Protein AF-A0A812WY33-F1 (afdb_monomer)

Sequence (303 aa):
MVSAGYGHTVLLRSDGHVVAVGLKSYGQTDIPPLPLHGGATYTQISAGFYHTVFLRSDGQAVGCGEASLARREIPPLDVGVKYIQVSAGFCHTAFLRSDGRAVACGEDRDGRCSIPPTPEDVTYTQVSAGYRHTVLLLSDGSALACGFNDSGQCDIPPLAKGITYTQVSAGHQHTVLLRSDGRAVACGCTDDGQCDIPPLGDGVRYTQVFAGGIHTVLLRSDGHVVSCGMSTLGRCDIPPLSRGLRYTQVAAGAAHTVLLRSDGEAVACGSNTFGQCSIPPVKSWCDWLWTSPSRLRYISDVK

Secondary structure (DSSP, 8-state):
-EEE-SSEEEEEBTTS-EEEEE--TTSTT-PPPPPSSS---EEEEEE-SSEEEEEETTS-EEEEE-HHHHTS-PPPPPTT--EEEEEE-SSEEEEEETTS-EEEEE--TTSTT-PPPPPTT--EEEEEE-SSEEEEEETTS-EEEEE--TTSTT-PPPPPTT--EEEEEE-SSEEEEEETTS-EEEEE--TTSTT-PPPPPTT--EEEEEE-SSEEEEEETTS-EEEEE--GGGTT-PPPPPTT--EEEEEE-SSEEEEEETTS-EEEEE--TTSTT-PPPS--TTHHHHS-TTS--B-S---

Foldseek 3Di:
DWEAEAFKIWFAKPVLDIAIFGDCPFPQRVDDDDDPPDPKGWQDWEYEHFKIKTAIPVQDIAMTGHCVLRVQDPDDDDPPKGWPDWYYYARKIKTAIPVQEIAMTGDCPFPQRVDDDDPPPKGWDDWEYYHFKIKTAIPVQAIAMGGDQPFPQRVDDDDDPPKGWDDWEYYHFKIKTAIPVQEIAMGGDCPFPQRVGDDDDPPKGWDDWYYEQFKIWTAIPVQDIAMGGDCPQNQRVPDDDDPPKGWLDWYYYHFKIKTAIPVQFIAMGGDCVGPNRVDDGQDDPVCVVPHPPPGMHGDNHDD

pLDDT: mean 91.16, std 12.63, range [31.95, 98.88]

Solvent-accessible surface area (backbone atoms only — not comparable to full-atom values): 15861 Å² total; per-residue (Å²): 41,70,22,26,11,48,45,30,26,38,35,36,33,66,86,47,51,72,48,61,38,29,47,52,95,42,37,38,52,52,74,72,83,67,62,96,67,86,80,53,40,59,67,43,71,19,31,11,50,41,31,25,38,35,32,33,68,82,22,50,73,50,69,27,22,30,61,94,53,65,62,51,65,78,76,84,70,60,93,94,51,29,49,76,46,68,20,28,12,43,51,32,35,30,34,27,35,71,82,28,48,66,50,42,42,49,64,48,93,50,36,35,37,55,68,76,84,67,62,88,99,44,31,49,75,45,60,20,24,11,45,46,30,25,36,37,30,34,69,82,20,51,70,52,49,32,27,52,45,98,49,34,36,44,56,69,80,85,70,60,92,96,52,32,48,76,46,65,18,29,10,44,46,28,26,35,37,30,32,69,85,24,49,67,52,50,35,27,44,52,93,53,34,35,42,54,71,77,87,72,62,88,98,52,29,50,74,46,63,30,25,11,38,49,28,26,43,37,35,34,69,85,23,50,71,52,58,32,26,47,50,72,63,36,35,53,53,72,78,86,73,62,92,92,58,32,50,70,43,73,23,32,9,42,47,28,29,38,39,32,35,69,86,26,46,63,50,49,33,27,48,49,93,50,35,32,42,64,65,74,70,78,70,51,82,66,46,73,76,76,46,84,84,85,72,82,24,43,37,75,73,77,130

Radius of gyration: 18.33 Å; Cα contacts (8 Å, |Δi|>4): 892; chains: 1; bounding box: 56×47×46 Å

Mean predicted aligned error: 5.24 Å

InterPro domains:
  IPR000408 Regulator of chromosome condensation, RCC1 [PS00626] (2-12)
  IPR000408 Regulator of chromosome condensation, RCC1 [PS00626] (168-178)
  IPR000408 Regulator of chromosome condensation, RCC1 [PS50012] (141-181)
  IPR000408 Regulator of chromosome condensation, RCC1 [PS50012] (223-263)
  IPR009091 Regulator of chromosome condensation 1/beta-lactamase-inhibitor protein II [G3DSA:2.130.10.30] (1-71)
  IPR009091 Regulator of chromosome condensation 1/beta-lactamase-inhibitor protein II [G3DSA:2.130.10.30] (72-293)
  IPR009091 Regulator of chromosome condensation 1/beta-lactamase-inhibitor protein II [SSF50985] (1-238)
  IPR051553 Ran GTPase-activating [PTHR45982] (81-277)

Organism: NCBI:txid1628268

Structure (mmCIF, N/CA/C/O backbone):
data_AF-A0A812WY33-F1
#
_entry.id   AF-A0A812WY33-F1
#
loop_
_atom_site.group_PDB
_atom_site.id
_atom_site.type_symbol
_atom_site.label_atom_id
_atom_site.label_alt_id
_atom_site.label_comp_id
_atom_site.label_asym_id
_atom_site.label_entity_id
_atom_site.label_seq_id
_atom_site.pdbx_PDB_ins_code
_atom_site.Cartn_x
_atom_site.Cartn_y
_atom_site.Cartn_z
_atom_site.occupancy
_atom_site.B_iso_or_equiv
_atom_site.auth_seq_id
_atom_site.auth_comp_id
_atom_site.auth_asym_id
_atom_site.auth_atom_id
_atom_site.pdbx_PDB_model_num
ATOM 1 N N . MET A 1 1 ? 10.773 -3.569 6.039 1.00 90.06 1 MET A N 1
ATOM 2 C CA . MET A 1 1 ? 9.543 -3.197 5.332 1.00 90.06 1 MET A CA 1
ATOM 3 C C . MET A 1 1 ? 9.976 -2.401 4.146 1.00 90.06 1 MET A C 1
ATOM 5 O O . MET A 1 1 ? 11.005 -1.740 4.248 1.00 90.06 1 MET A O 1
ATOM 9 N N . VAL A 1 2 ? 9.263 -2.510 3.041 1.00 95.12 2 VAL A N 1
ATOM 10 C CA . VAL A 1 2 ? 9.557 -1.765 1.822 1.00 95.12 2 VAL A CA 1
ATOM 11 C C . VAL A 1 2 ? 8.401 -0.828 1.513 1.00 95.12 2 VAL A C 1
ATOM 13 O O . VAL A 1 2 ? 7.244 -1.203 1.661 1.00 95.12 2 VAL A O 1
ATOM 16 N N . SER A 1 3 ? 8.723 0.390 1.094 1.00 97.00 3 SER A N 1
ATOM 17 C CA . SER A 1 3 ? 7.759 1.359 0.588 1.00 97.00 3 SER A CA 1
ATOM 18 C C . SER A 1 3 ? 8.352 2.047 -0.634 1.00 97.00 3 SER A C 1
ATOM 20 O O . SER A 1 3 ? 9.519 2.438 -0.625 1.00 97.00 3 SER A O 1
ATOM 22 N N . ALA A 1 4 ? 7.539 2.209 -1.671 1.00 97.00 4 ALA A N 1
ATOM 23 C CA . ALA A 1 4 ? 7.936 2.795 -2.942 1.00 97.00 4 ALA A CA 1
ATOM 24 C C . ALA A 1 4 ? 7.097 4.048 -3.207 1.00 97.00 4 ALA A C 1
ATOM 26 O O . ALA A 1 4 ? 5.874 3.986 -3.162 1.00 97.00 4 ALA A O 1
ATOM 27 N N . GLY A 1 5 ? 7.758 5.178 -3.448 1.00 96.00 5 GLY A N 1
ATOM 28 C CA . GLY A 1 5 ? 7.117 6.460 -3.734 1.00 96.00 5 GLY A CA 1
ATOM 29 C C . GLY A 1 5 ? 7.156 6.820 -5.220 1.00 96.00 5 GLY A C 1
ATOM 30 O O . GLY A 1 5 ? 7.289 5.967 -6.101 1.00 96.00 5 GLY A O 1
ATOM 31 N N . TYR A 1 6 ? 7.108 8.117 -5.528 1.00 94.94 6 TYR A N 1
ATOM 32 C CA . TYR A 1 6 ? 7.206 8.597 -6.916 1.00 94.94 6 TYR A CA 1
ATOM 33 C C . TYR A 1 6 ? 8.541 8.238 -7.583 1.00 94.94 6 TYR A C 1
ATOM 35 O O . TYR A 1 6 ? 8.595 7.634 -8.653 1.00 94.94 6 TYR A O 1
ATOM 43 N N . GLY A 1 7 ? 9.634 8.600 -6.919 1.00 95.31 7 GLY A N 1
ATOM 44 C CA . GLY A 1 7 ? 10.993 8.438 -7.430 1.00 95.31 7 GLY A CA 1
ATOM 45 C C . GLY A 1 7 ? 11.990 8.056 -6.349 1.00 95.31 7 GLY A C 1
ATOM 46 O O . GLY A 1 7 ? 13.175 8.315 -6.519 1.00 95.31 7 GLY A O 1
ATOM 47 N N . HIS A 1 8 ? 11.524 7.503 -5.231 1.00 97.44 8 HIS A N 1
ATOM 48 C CA . HIS A 1 8 ? 12.361 7.064 -4.121 1.00 97.44 8 HIS A CA 1
ATOM 49 C C . HIS A 1 8 ? 11.788 5.798 -3.478 1.00 97.44 8 HIS A C 1
ATOM 51 O O . HIS A 1 8 ? 10.581 5.559 -3.538 1.00 97.44 8 HIS A O 1
ATOM 57 N N . THR A 1 9 ? 12.670 5.019 -2.862 1.00 98.00 9 THR A N 1
ATOM 58 C CA . THR A 1 9 ? 12.352 3.812 -2.098 1.00 98.00 9 THR A CA 1
ATOM 59 C C . THR A 1 9 ? 12.814 4.014 -0.670 1.00 98.00 9 THR A C 1
ATOM 61 O O . THR A 1 9 ? 13.935 4.471 -0.437 1.00 98.00 9 THR A O 1
ATOM 64 N N . VAL A 1 10 ? 11.974 3.628 0.283 1.00 96.88 10 VAL A N 1
ATOM 65 C CA . VAL A 1 10 ? 12.287 3.652 1.710 1.00 96.88 10 VAL A CA 1
ATOM 66 C C . VAL A 1 10 ? 12.193 2.231 2.243 1.00 96.88 10 VAL A C 1
ATOM 68 O O . VAL A 1 10 ? 11.270 1.484 1.911 1.00 96.88 10 VAL A O 1
ATOM 71 N N . LEU A 1 11 ? 13.166 1.838 3.059 1.00 95.38 11 LEU A N 1
ATOM 72 C CA . LEU A 1 11 ? 13.243 0.517 3.655 1.00 95.38 11 LEU A CA 1
ATOM 73 C C . LEU A 1 11 ? 13.479 0.618 5.160 1.00 95.38 11 LEU A C 1
ATOM 75 O O . LEU A 1 11 ? 14.371 1.334 5.604 1.00 95.38 11 LEU A O 1
ATOM 79 N N . LEU A 1 12 ? 12.722 -0.150 5.940 1.00 92.88 12 LEU A N 1
ATOM 80 C CA . LEU A 1 12 ? 12.898 -0.273 7.390 1.00 92.88 12 LEU A CA 1
ATOM 81 C C . LEU A 1 12 ? 13.525 -1.626 7.738 1.00 92.88 12 LEU A C 1
ATOM 83 O O . LEU A 1 12 ? 12.974 -2.689 7.412 1.00 92.88 12 LEU A O 1
ATOM 87 N N . ARG A 1 13 ? 14.674 -1.583 8.406 1.00 88.62 13 ARG A N 1
ATOM 88 C CA . ARG A 1 13 ? 15.415 -2.748 8.898 1.00 88.62 13 ARG A CA 1
ATOM 89 C C . ARG A 1 13 ? 14.924 -3.190 10.277 1.00 88.62 13 ARG A C 1
ATOM 91 O O . ARG A 1 13 ? 14.280 -2.445 11.007 1.00 88.62 13 ARG A O 1
ATOM 98 N N . SER A 1 14 ? 15.249 -4.428 10.640 1.00 84.00 14 SER A N 1
ATOM 99 C CA . SER A 1 14 ? 14.881 -5.057 11.916 1.00 84.00 14 SER A CA 1
ATOM 100 C C . SER A 1 14 ? 15.521 -4.429 13.151 1.00 84.00 14 SER A C 1
ATOM 102 O O . SER A 1 14 ? 15.051 -4.661 14.258 1.00 84.00 14 SER A O 1
ATOM 104 N N . ASP A 1 15 ? 16.595 -3.669 12.971 1.00 80.75 15 ASP A N 1
ATOM 105 C CA . ASP A 1 15 ? 17.264 -2.879 14.007 1.00 80.75 15 ASP A CA 1
ATOM 106 C C . ASP A 1 15 ? 16.661 -1.468 14.161 1.00 80.75 15 ASP A C 1
ATOM 108 O O . ASP A 1 15 ? 17.169 -0.663 14.935 1.00 80.75 15 ASP A O 1
ATOM 112 N N . GLY A 1 16 ? 15.584 -1.158 13.429 1.00 82.00 16 GLY A N 1
ATOM 113 C CA . GLY A 1 16 ? 14.949 0.159 13.421 1.00 82.00 16 GLY A CA 1
ATOM 114 C C . GLY A 1 16 ? 15.636 1.176 12.506 1.00 82.00 16 GLY A C 1
ATOM 115 O O . GLY A 1 16 ? 15.157 2.305 12.404 1.00 82.00 16 GLY A O 1
ATOM 116 N N . HIS A 1 17 ? 16.724 0.803 11.819 1.00 86.31 17 HIS A N 1
ATOM 117 C CA . HIS A 1 17 ? 17.382 1.689 10.866 1.00 86.31 17 HIS A CA 1
ATOM 118 C C . HIS A 1 17 ? 16.548 1.831 9.588 1.00 86.31 17 HIS A C 1
ATOM 120 O O . HIS A 1 17 ? 16.065 0.847 9.018 1.00 86.31 17 HIS A O 1
ATOM 126 N N . VAL A 1 18 ? 16.407 3.066 9.116 1.00 92.38 18 VAL A N 1
ATOM 127 C CA . VAL A 1 18 ? 15.709 3.385 7.872 1.00 92.38 18 VAL A CA 1
ATOM 128 C C . VAL A 1 18 ? 16.733 3.737 6.805 1.00 92.38 18 VAL A C 1
ATOM 130 O O . VAL A 1 18 ? 17.643 4.526 7.040 1.00 92.38 18 VAL A O 1
ATOM 133 N N . VAL A 1 19 ? 16.556 3.167 5.620 1.00 93.62 19 VAL A N 1
ATOM 134 C CA . VAL A 1 19 ? 17.347 3.465 4.428 1.00 93.62 19 VAL A CA 1
ATOM 135 C C . VAL A 1 19 ? 16.429 4.093 3.390 1.00 93.62 19 VAL A C 1
ATOM 137 O O . VAL A 1 19 ? 15.350 3.564 3.137 1.00 93.62 19 VAL A O 1
ATOM 140 N N . ALA A 1 20 ? 16.858 5.188 2.769 1.00 95.44 20 ALA A N 1
ATOM 141 C CA . ALA A 1 20 ? 16.145 5.817 1.664 1.00 95.44 20 ALA A CA 1
ATOM 142 C C . ALA A 1 20 ? 17.079 5.996 0.458 1.00 95.44 20 ALA A C 1
ATOM 144 O O . ALA A 1 20 ? 18.212 6.459 0.603 1.00 95.44 20 ALA A O 1
ATOM 145 N N . VAL A 1 21 ? 16.606 5.623 -0.731 1.00 96.75 21 VAL A N 1
ATOM 146 C CA . VAL A 1 21 ? 17.333 5.747 -2.006 1.00 96.75 21 VAL A CA 1
ATOM 147 C C . VAL A 1 21 ? 16.442 6.374 -3.070 1.00 96.75 21 VAL A C 1
ATOM 149 O O . VAL A 1 21 ? 15.220 6.278 -2.989 1.00 96.75 21 VAL A O 1
ATOM 152 N N . GLY A 1 22 ? 17.039 6.998 -4.083 1.00 97.06 22 GLY A N 1
ATOM 153 C CA . GLY A 1 22 ? 16.305 7.664 -5.157 1.00 97.06 22 GLY A CA 1
ATOM 154 C C . GLY A 1 22 ? 16.395 9.189 -5.112 1.00 97.06 22 GLY A C 1
ATOM 155 O O . GLY A 1 22 ? 17.383 9.763 -4.649 1.00 97.06 22 GLY A O 1
ATOM 156 N N . LEU A 1 23 ? 15.344 9.832 -5.618 1.00 96.00 23 LEU A N 1
ATOM 157 C CA . LEU A 1 23 ? 15.196 11.277 -5.751 1.00 96.00 23 LEU A CA 1
ATOM 158 C C . LEU A 1 23 ? 15.265 11.981 -4.392 1.00 96.00 23 LEU A C 1
ATOM 160 O O . LEU A 1 23 ? 14.560 11.602 -3.462 1.00 96.00 23 LEU A O 1
ATOM 164 N N . LYS A 1 24 ? 16.069 13.048 -4.321 1.00 94.06 24 LYS A N 1
ATOM 165 C CA . LYS A 1 24 ? 16.335 13.813 -3.087 1.00 94.06 24 LYS A CA 1
ATOM 166 C C . LYS A 1 24 ? 15.931 15.284 -3.162 1.00 94.06 24 LYS A C 1
ATOM 168 O O . LYS A 1 24 ? 16.020 15.988 -2.166 1.00 94.06 24 LYS A O 1
ATOM 173 N N . SER A 1 25 ? 15.529 15.773 -4.337 1.00 93.31 25 SER A N 1
ATOM 174 C CA . SER A 1 25 ? 15.353 17.210 -4.607 1.00 93.31 25 SER A CA 1
ATOM 175 C C . SER A 1 25 ? 14.288 17.896 -3.748 1.00 93.31 25 SER A C 1
ATOM 177 O O . SER A 1 25 ? 14.282 19.119 -3.678 1.00 93.31 25 SER A O 1
ATOM 179 N N . TYR A 1 26 ? 13.418 17.126 -3.094 1.00 90.56 26 TYR A N 1
ATOM 180 C CA . TYR A 1 26 ? 12.389 17.630 -2.191 1.00 90.56 26 TYR A CA 1
ATOM 181 C C . TYR A 1 26 ? 12.698 17.332 -0.718 1.00 90.56 26 TYR A C 1
ATOM 183 O O . TYR A 1 26 ? 11.883 17.638 0.138 1.00 90.56 26 TYR A O 1
ATOM 191 N N . GLY A 1 27 ? 13.840 16.715 -0.399 1.00 91.88 27 GLY A N 1
ATOM 192 C CA . GLY A 1 27 ? 14.161 16.251 0.955 1.00 91.88 27 GLY A CA 1
ATOM 193 C C . GLY A 1 27 ? 13.350 15.026 1.397 1.00 91.88 27 GLY A C 1
ATOM 194 O O . GLY A 1 27 ? 13.303 14.697 2.578 1.00 91.88 27 GLY A O 1
ATOM 195 N N . GLN A 1 28 ? 12.701 14.314 0.466 1.00 92.19 28 GLN A N 1
ATOM 196 C CA . GLN A 1 28 ? 11.850 13.153 0.779 1.00 92.19 28 GLN A CA 1
ATOM 197 C C . GLN A 1 28 ? 12.632 11.930 1.292 1.00 92.19 28 GLN A C 1
ATOM 199 O O . GLN A 1 28 ? 12.042 10.950 1.743 1.00 92.19 28 GLN A O 1
ATOM 204 N N . THR A 1 29 ? 13.963 11.986 1.218 1.00 94.00 29 THR A N 1
ATOM 205 C CA . THR A 1 29 ? 14.892 10.992 1.767 1.00 94.00 29 THR A CA 1
ATOM 206 C C . THR A 1 29 ? 15.552 11.449 3.069 1.00 94.00 29 THR A C 1
ATOM 208 O O . THR A 1 29 ? 16.364 10.708 3.621 1.00 94.00 29 THR A O 1
ATOM 211 N N . ASP A 1 30 ? 15.240 12.651 3.561 1.00 93.44 30 ASP A N 1
ATOM 212 C CA . ASP A 1 30 ? 15.898 13.255 4.723 1.00 93.44 30 ASP A CA 1
ATOM 213 C C . ASP A 1 30 ? 15.242 12.743 6.006 1.00 93.44 30 ASP A C 1
ATOM 215 O O . ASP A 1 30 ? 14.407 13.405 6.618 1.00 93.44 30 ASP A O 1
ATOM 219 N N . ILE A 1 31 ? 15.556 11.499 6.365 1.00 92.75 31 ILE A N 1
ATOM 220 C CA . ILE A 1 31 ? 14.924 10.782 7.479 1.00 92.75 31 ILE A CA 1
ATOM 221 C C . ILE A 1 31 ? 15.071 11.600 8.776 1.00 92.75 31 ILE A C 1
ATOM 223 O O . ILE A 1 31 ? 16.203 11.860 9.199 1.00 92.75 31 ILE A O 1
ATOM 227 N N . PRO A 1 32 ? 13.961 11.980 9.443 1.00 91.75 32 PRO A N 1
ATOM 228 C CA . PRO A 1 32 ? 14.033 12.737 10.684 1.00 91.75 32 PRO A CA 1
ATOM 229 C C . PRO A 1 32 ? 14.787 11.962 11.777 1.00 91.75 32 PRO A C 1
ATOM 231 O O . PRO A 1 32 ? 14.655 10.734 11.868 1.00 91.75 32 PRO A O 1
ATOM 234 N N . PRO A 1 33 ? 15.557 12.639 12.644 1.00 89.75 33 PRO A N 1
ATOM 235 C CA . PRO A 1 33 ? 16.157 11.982 13.795 1.00 89.75 33 PRO A CA 1
ATOM 236 C C . PRO A 1 33 ? 15.072 11.553 14.793 1.00 89.75 33 PRO A C 1
ATOM 238 O O . PRO A 1 33 ? 14.098 12.269 15.030 1.00 89.75 33 PRO A O 1
ATOM 241 N N . LEU A 1 34 ? 15.258 10.386 15.409 1.00 89.19 34 LEU A N 1
ATOM 242 C CA . LEU A 1 34 ? 14.419 9.941 16.522 1.00 89.19 34 LEU A CA 1
ATOM 243 C C . LEU A 1 34 ? 14.749 10.760 17.786 1.00 89.19 34 LEU A C 1
ATOM 245 O O . LEU A 1 34 ? 15.903 11.166 17.958 1.00 89.19 34 LEU A O 1
ATOM 249 N N . PRO A 1 35 ? 13.783 11.003 18.693 1.00 85.56 35 PRO A N 1
ATOM 250 C CA . PRO A 1 35 ? 14.061 11.707 19.940 1.00 85.56 35 PRO A CA 1
ATOM 251 C C . PRO A 1 35 ? 15.144 11.020 20.772 1.00 85.56 35 PRO A C 1
ATOM 253 O O . PRO A 1 35 ? 15.143 9.801 20.932 1.00 85.56 35 PRO A O 1
ATOM 256 N N . LEU A 1 36 ? 16.039 11.828 21.344 1.00 77.06 36 LEU A N 1
ATOM 257 C CA . LEU A 1 36 ? 17.189 11.356 22.127 1.00 77.06 36 LEU A CA 1
ATOM 258 C C . LEU A 1 36 ? 16.785 10.607 23.409 1.00 77.06 36 LEU A C 1
ATOM 260 O O . LEU A 1 36 ? 17.561 9.816 23.940 1.00 77.06 36 LEU A O 1
ATOM 264 N N . HIS A 1 37 ? 15.571 10.847 23.906 1.00 71.56 37 HIS A N 1
ATOM 265 C CA . HIS A 1 37 ? 15.033 10.239 25.117 1.00 71.56 37 HIS A CA 1
ATOM 266 C C . HIS A 1 37 ? 13.733 9.489 24.807 1.00 71.56 37 HIS A C 1
ATOM 268 O O . HIS A 1 37 ? 12.944 9.920 23.968 1.00 71.56 37 HIS A O 1
ATOM 274 N N . GLY A 1 38 ? 13.504 8.367 25.496 1.00 73.69 38 GLY A N 1
ATOM 275 C CA . GLY A 1 38 ? 12.278 7.566 25.367 1.00 73.69 38 GLY A CA 1
ATOM 276 C C . GLY A 1 38 ? 12.374 6.351 24.439 1.00 73.69 38 GLY A C 1
ATOM 277 O O . GLY A 1 38 ? 11.411 5.599 24.352 1.00 73.69 38 GLY A O 1
ATOM 278 N N . GLY A 1 39 ? 13.516 6.122 23.777 1.00 83.88 39 GLY A N 1
ATOM 279 C CA . GLY A 1 39 ? 13.777 4.880 23.031 1.00 83.88 39 GLY A CA 1
ATOM 280 C C . GLY A 1 39 ? 12.825 4.622 21.858 1.00 83.88 39 GLY A C 1
ATOM 281 O O . GLY A 1 39 ? 12.626 3.471 21.474 1.00 83.88 39 GLY A O 1
ATOM 282 N N . ALA A 1 40 ? 12.206 5.671 21.310 1.00 89.12 40 ALA A N 1
ATOM 283 C CA . ALA A 1 40 ? 11.280 5.535 20.196 1.00 89.12 40 ALA A CA 1
ATOM 284 C C . ALA A 1 40 ? 12.003 5.006 18.950 1.00 89.12 40 ALA A C 1
ATOM 286 O O . ALA A 1 40 ? 13.112 5.432 18.642 1.00 89.12 40 ALA A O 1
ATOM 287 N N . THR A 1 41 ? 11.343 4.121 18.210 1.00 92.75 41 THR A N 1
ATOM 288 C CA . THR A 1 41 ? 11.819 3.553 16.943 1.00 92.75 41 THR A CA 1
ATOM 289 C C . THR A 1 41 ? 10.775 3.773 15.861 1.00 92.75 41 THR A C 1
ATOM 291 O O . THR A 1 41 ? 9.614 4.049 16.163 1.00 92.75 41 THR A O 1
ATOM 294 N N . TYR A 1 42 ? 11.164 3.654 14.595 1.00 93.31 42 TYR A N 1
ATOM 295 C CA . TYR A 1 42 ? 10.197 3.620 13.504 1.00 93.31 42 TYR A CA 1
AT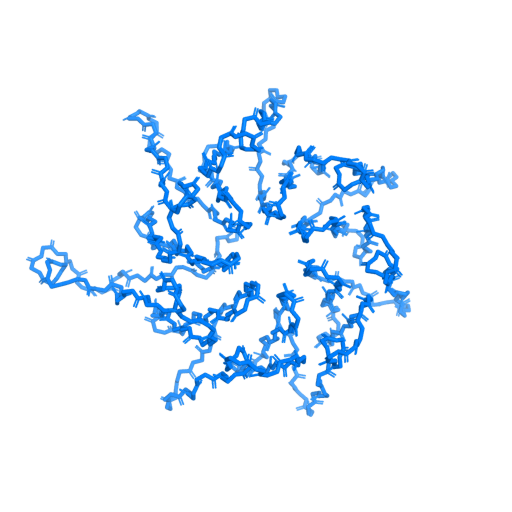OM 296 C C . TYR A 1 42 ? 9.544 2.238 13.409 1.00 93.31 42 TYR A C 1
ATOM 298 O O . TYR A 1 42 ? 10.238 1.222 13.410 1.00 93.31 42 TYR A O 1
ATOM 306 N N . THR A 1 43 ? 8.215 2.207 13.330 1.00 93.56 43 THR A N 1
ATOM 307 C CA . THR A 1 43 ? 7.398 0.989 13.196 1.00 93.56 43 THR A CA 1
ATOM 308 C C . THR A 1 43 ? 6.740 0.877 11.828 1.00 93.56 43 THR A C 1
ATOM 310 O O . THR A 1 43 ? 6.515 -0.240 11.372 1.00 93.56 43 THR A O 1
ATOM 313 N N . GLN A 1 44 ? 6.491 2.002 11.149 1.00 95.06 44 GLN A N 1
ATOM 314 C CA . GLN A 1 44 ? 5.970 2.044 9.782 1.00 95.06 44 GLN A CA 1
ATOM 315 C C . GLN A 1 44 ? 6.655 3.117 8.943 1.00 95.06 44 GLN A C 1
ATOM 317 O O . GLN A 1 44 ? 7.049 4.163 9.459 1.00 95.06 44 GLN A O 1
ATOM 322 N N . ILE A 1 45 ? 6.764 2.853 7.643 1.00 96.50 45 ILE A N 1
ATOM 323 C CA . ILE A 1 45 ? 7.222 3.801 6.629 1.00 96.50 45 ILE A CA 1
ATOM 324 C C . ILE A 1 45 ? 6.192 3.886 5.502 1.00 96.50 45 ILE A C 1
ATOM 326 O O . ILE A 1 45 ? 5.636 2.868 5.097 1.00 96.50 45 ILE A O 1
ATOM 330 N N . SER A 1 46 ? 5.961 5.087 4.980 1.00 96.88 46 SER A N 1
ATOM 331 C CA . SER A 1 46 ? 5.156 5.303 3.780 1.00 96.88 46 SER A CA 1
ATOM 332 C C . SER A 1 46 ? 5.779 6.404 2.929 1.00 96.88 46 SER A C 1
ATOM 334 O O . SER A 1 46 ? 5.807 7.570 3.318 1.00 96.88 46 SER A O 1
ATOM 336 N N . ALA A 1 47 ? 6.266 6.017 1.757 1.00 96.88 47 ALA A N 1
ATOM 337 C CA . ALA A 1 47 ? 6.810 6.895 0.732 1.00 96.88 47 ALA A CA 1
ATOM 338 C C . ALA A 1 47 ? 5.678 7.405 -0.172 1.00 96.88 47 ALA A C 1
ATOM 340 O O . ALA A 1 47 ? 5.008 6.604 -0.818 1.00 96.88 47 ALA A O 1
ATOM 341 N N . GLY A 1 48 ? 5.470 8.720 -0.208 1.00 95.50 48 GLY A N 1
ATOM 342 C CA . GLY A 1 48 ? 4.540 9.387 -1.117 1.00 95.50 48 GLY A CA 1
ATOM 343 C C . GLY A 1 48 ? 5.250 9.891 -2.372 1.00 95.50 48 GLY A C 1
ATOM 344 O O . GLY A 1 48 ? 6.226 9.305 -2.855 1.00 95.50 48 GLY A O 1
ATOM 345 N N . PHE A 1 49 ? 4.791 11.014 -2.924 1.00 93.81 49 PHE A N 1
ATOM 346 C CA . PHE A 1 49 ? 5.452 11.603 -4.093 1.00 93.81 49 PHE A CA 1
ATOM 347 C C . PHE A 1 49 ? 6.600 12.530 -3.726 1.00 93.81 49 PHE A C 1
ATOM 349 O O . PHE A 1 49 ? 7.727 12.349 -4.197 1.00 93.81 49 PHE A O 1
ATOM 356 N N . TYR A 1 50 ? 6.294 13.506 -2.878 1.00 92.12 50 TYR A N 1
ATOM 357 C CA . TYR A 1 50 ? 7.215 14.568 -2.487 1.00 92.12 50 TYR A CA 1
ATOM 358 C C . TYR A 1 50 ? 7.612 14.493 -1.016 1.00 92.12 50 TYR A C 1
ATOM 360 O O . TYR A 1 50 ? 8.422 15.296 -0.559 1.00 92.12 50 TYR A O 1
ATOM 368 N N . HIS A 1 51 ? 7.064 13.529 -0.277 1.00 93.94 51 HIS A N 1
ATOM 369 C CA . HIS A 1 51 ? 7.313 13.340 1.142 1.00 93.94 51 HIS A CA 1
ATOM 370 C C . HIS A 1 51 ? 7.304 11.866 1.534 1.00 93.94 51 HIS A C 1
ATOM 372 O O . HIS A 1 51 ? 6.714 11.025 0.856 1.00 93.94 51 HIS A O 1
ATOM 378 N N . THR A 1 52 ? 7.948 11.580 2.659 1.00 95.56 52 THR A N 1
ATOM 379 C CA . THR A 1 52 ? 7.885 10.295 3.355 1.00 95.56 52 THR A CA 1
ATOM 380 C C . THR A 1 52 ? 7.328 10.530 4.747 1.00 95.56 52 THR A C 1
ATOM 382 O O . THR A 1 52 ? 7.719 11.484 5.422 1.00 95.56 52 THR A O 1
ATOM 385 N N . VAL A 1 53 ? 6.436 9.650 5.192 1.00 95.31 53 VAL A N 1
ATOM 386 C CA . VAL A 1 53 ? 5.874 9.661 6.544 1.00 95.31 53 VAL A CA 1
ATOM 387 C C . VAL A 1 53 ? 6.312 8.405 7.284 1.00 95.31 53 VAL A C 1
ATOM 389 O O . VAL A 1 53 ? 6.360 7.309 6.724 1.00 95.31 53 VAL A O 1
ATOM 392 N N . PHE A 1 54 ? 6.638 8.582 8.556 1.00 95.00 54 PHE A N 1
ATOM 393 C CA . PHE A 1 54 ? 7.138 7.554 9.448 1.00 95.00 54 PHE A CA 1
ATOM 394 C C . PHE A 1 54 ? 6.235 7.472 10.673 1.00 95.00 54 PHE A C 1
ATOM 396 O O . PHE A 1 54 ? 5.972 8.488 11.321 1.00 95.00 54 PHE A O 1
ATOM 403 N N . LEU A 1 55 ? 5.799 6.264 11.019 1.00 95.31 55 LEU A N 1
ATOM 404 C CA . LEU A 1 55 ? 5.133 5.995 12.289 1.00 95.31 55 LEU A CA 1
ATOM 405 C C . LEU A 1 55 ? 6.177 5.587 13.323 1.00 95.31 55 LEU A C 1
ATOM 407 O O . LEU A 1 55 ? 7.040 4.750 13.047 1.00 95.31 55 LEU A O 1
ATOM 411 N N . ARG A 1 56 ? 6.098 6.176 14.512 1.00 94.19 56 ARG A N 1
ATOM 412 C CA . ARG A 1 56 ? 6.980 5.888 15.641 1.00 94.19 56 ARG A CA 1
ATOM 413 C C . ARG A 1 56 ? 6.299 4.951 16.639 1.00 94.19 56 ARG A C 1
ATOM 415 O O . ARG A 1 56 ? 5.077 4.941 16.772 1.00 94.19 56 ARG A O 1
ATOM 422 N N . SER A 1 57 ? 7.096 4.193 17.389 1.00 93.25 57 SER A N 1
ATOM 423 C CA . SER A 1 57 ? 6.631 3.212 18.381 1.00 93.25 57 SER A CA 1
ATOM 424 C C . SER A 1 57 ? 5.864 3.811 19.566 1.00 93.25 57 SER A C 1
ATOM 426 O O . SER A 1 57 ? 5.137 3.097 20.255 1.00 93.25 57 SER A O 1
ATOM 428 N N . ASP A 1 58 ? 5.975 5.119 19.797 1.00 92.88 58 ASP A N 1
ATOM 429 C CA . ASP A 1 58 ? 5.180 5.848 20.788 1.00 92.88 58 ASP A CA 1
ATOM 430 C C . ASP A 1 58 ? 3.782 6.245 20.276 1.00 92.88 58 ASP A C 1
ATOM 432 O O . ASP A 1 58 ? 2.965 6.741 21.053 1.00 92.88 58 ASP A O 1
ATOM 436 N N . GLY A 1 59 ? 3.472 5.970 19.004 1.00 94.00 59 GLY A N 1
ATOM 437 C CA . GLY A 1 59 ? 2.195 6.292 18.371 1.00 94.00 59 GLY A CA 1
ATOM 438 C C . GLY A 1 59 ? 2.143 7.680 17.735 1.00 94.00 59 GLY A C 1
ATOM 439 O O . GLY A 1 59 ? 1.060 8.134 17.373 1.00 94.00 59 GLY A O 1
ATOM 440 N N . GLN A 1 60 ? 3.283 8.366 17.611 1.00 94.12 60 GLN A N 1
ATOM 441 C CA . GLN A 1 60 ? 3.395 9.634 16.888 1.00 94.12 60 GLN A CA 1
ATOM 442 C C . GLN A 1 60 ? 3.819 9.400 15.436 1.00 94.12 60 GLN A C 1
ATOM 444 O O . GLN A 1 60 ? 4.542 8.451 15.133 1.00 94.12 60 GLN A O 1
ATOM 449 N N . ALA A 1 61 ? 3.420 10.295 14.536 1.00 93.56 61 ALA A N 1
ATOM 450 C CA . ALA A 1 61 ? 3.900 10.306 13.159 1.00 93.56 61 ALA A CA 1
ATOM 451 C C . ALA A 1 61 ? 4.828 11.505 12.929 1.00 93.56 61 ALA A C 1
ATOM 453 O O . ALA A 1 61 ? 4.654 12.563 13.531 1.00 93.56 61 ALA A O 1
ATOM 454 N N . VAL A 1 62 ? 5.823 11.334 12.064 1.00 92.81 62 VAL A N 1
ATOM 455 C CA . VAL A 1 62 ? 6.727 12.398 11.601 1.00 92.81 62 VAL A CA 1
ATOM 456 C C . VAL A 1 62 ? 6.928 12.261 10.098 1.00 92.81 62 VAL A C 1
ATOM 458 O O . VAL A 1 62 ? 6.718 11.184 9.546 1.00 92.81 62 VAL A O 1
ATOM 461 N N . GLY A 1 63 ? 7.339 13.327 9.418 1.00 92.00 63 GLY A N 1
ATOM 462 C CA . GLY A 1 63 ? 7.588 13.278 7.981 1.00 92.00 63 GLY A CA 1
ATOM 463 C C . GLY A 1 63 ? 8.779 14.121 7.552 1.00 92.00 63 GLY A C 1
ATOM 464 O O . GLY A 1 63 ? 9.217 15.013 8.277 1.00 92.00 63 GLY A O 1
ATOM 465 N N . CYS A 1 64 ? 9.287 13.823 6.364 1.00 91.81 64 CYS A N 1
ATOM 466 C CA . CYS A 1 64 ? 10.264 14.629 5.639 1.00 91.81 64 CYS A CA 1
ATOM 467 C C . CYS A 1 64 ? 9.824 14.789 4.184 1.00 91.81 64 CYS A C 1
ATOM 469 O O . CYS A 1 64 ? 8.966 14.044 3.713 1.00 91.81 64 CYS A O 1
ATOM 471 N N . GLY A 1 65 ? 10.389 15.758 3.468 1.00 90.19 65 GLY A N 1
ATOM 472 C CA . GLY A 1 65 ? 9.971 16.078 2.108 1.00 90.19 65 GLY A CA 1
ATOM 473 C C . GLY A 1 65 ? 9.651 17.544 1.904 1.00 90.19 65 GLY A C 1
ATOM 474 O O . GLY A 1 65 ? 10.017 18.401 2.713 1.00 90.19 65 GLY A O 1
ATOM 475 N N . GLU A 1 66 ? 8.960 17.820 0.799 1.00 86.19 66 GLU A N 1
ATOM 476 C CA . GLU A 1 66 ? 8.749 19.176 0.321 1.00 86.19 66 GLU A CA 1
ATOM 477 C C . GLU A 1 66 ? 8.052 20.029 1.382 1.00 86.19 66 GLU A C 1
ATOM 479 O O . GLU A 1 66 ? 6.870 19.856 1.660 1.00 86.19 66 GLU A O 1
ATOM 484 N N . ALA A 1 67 ? 8.775 20.989 1.962 1.00 63.22 67 ALA A N 1
ATOM 485 C CA . ALA A 1 67 ? 8.300 21.769 3.101 1.00 63.22 67 ALA A CA 1
ATOM 486 C C . ALA A 1 67 ? 7.061 22.630 2.795 1.00 63.22 67 ALA A C 1
ATOM 488 O O . ALA A 1 67 ? 6.346 22.989 3.721 1.00 63.22 67 ALA A O 1
ATOM 489 N N . SER A 1 68 ? 6.768 22.964 1.535 1.00 58.66 68 SER A N 1
ATOM 490 C CA . SER A 1 68 ? 5.536 23.681 1.162 1.00 58.66 68 SER A CA 1
ATOM 491 C C . SER A 1 68 ? 4.279 22.796 1.281 1.00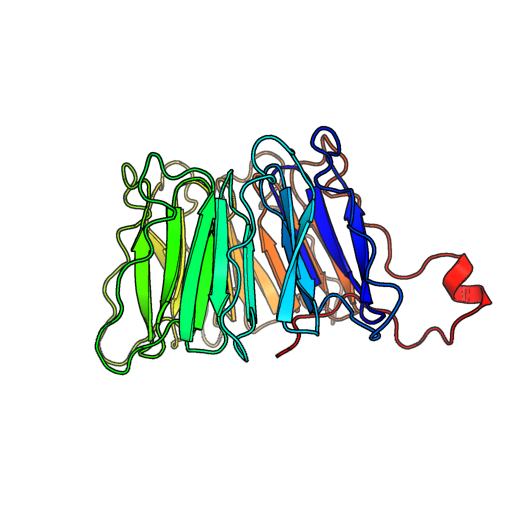 58.66 68 SER A C 1
ATOM 493 O O . SER A 1 68 ? 3.176 23.318 1.442 1.00 58.66 68 SER A O 1
ATOM 495 N N . LEU A 1 69 ? 4.447 21.465 1.276 1.00 53.41 69 LEU A N 1
ATOM 496 C CA . LEU A 1 69 ? 3.383 20.454 1.323 1.00 53.41 69 LEU A CA 1
ATOM 497 C C . LEU A 1 69 ? 3.423 19.617 2.619 1.00 53.41 69 LEU A C 1
ATOM 499 O O . LEU A 1 69 ? 2.375 19.320 3.191 1.00 53.41 69 LEU A O 1
ATOM 503 N N . ALA A 1 70 ? 4.623 19.328 3.133 1.00 45.84 70 ALA A N 1
ATOM 504 C CA . ALA A 1 70 ? 4.917 18.646 4.396 1.00 45.84 70 ALA A CA 1
ATOM 505 C C . ALA A 1 70 ? 4.805 19.558 5.640 1.00 45.84 70 ALA A C 1
ATOM 507 O O . ALA A 1 70 ? 4.885 19.068 6.763 1.00 45.84 70 ALA A O 1
ATOM 508 N N . ARG A 1 71 ? 4.581 20.875 5.468 1.00 44.88 71 ARG A N 1
ATOM 509 C CA . ARG A 1 71 ? 4.200 21.806 6.558 1.00 44.88 71 ARG A CA 1
ATOM 510 C C . ARG A 1 71 ? 2.714 21.769 6.920 1.00 44.88 71 ARG A C 1
ATOM 512 O O . ARG A 1 71 ? 2.283 22.563 7.752 1.00 44.88 71 ARG A O 1
ATOM 519 N N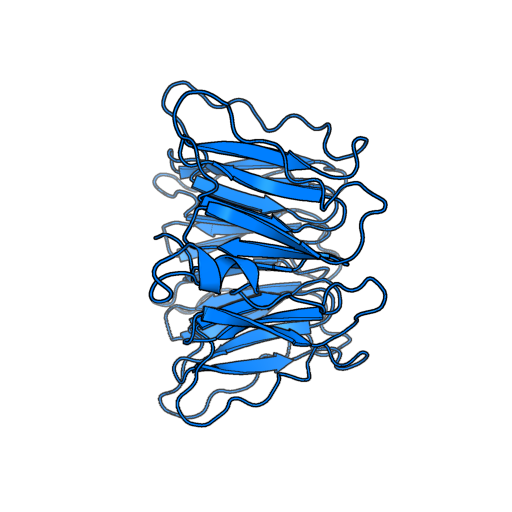 . ARG A 1 72 ? 1.911 20.876 6.337 1.00 56.47 72 ARG A N 1
ATOM 520 C CA . ARG A 1 72 ? 0.584 20.603 6.892 1.00 56.47 72 ARG A CA 1
ATOM 521 C C . ARG A 1 72 ? 0.763 19.736 8.124 1.00 56.47 72 ARG A C 1
ATOM 523 O O . ARG A 1 72 ? 1.079 18.556 8.011 1.00 56.47 72 ARG A O 1
ATOM 530 N N . GLU A 1 73 ? 0.636 20.387 9.276 1.00 72.69 73 GLU A N 1
ATOM 531 C CA . GLU A 1 73 ? 0.772 19.787 10.596 1.00 72.69 73 GLU A CA 1
ATOM 532 C C . GLU A 1 73 ? 0.046 18.443 10.630 1.00 72.69 73 GLU A C 1
ATOM 534 O O . GLU A 1 73 ? -1.142 18.342 10.305 1.00 72.69 73 GLU A O 1
ATOM 539 N N . ILE A 1 74 ? 0.799 17.393 10.965 1.00 88.56 74 ILE A N 1
ATOM 540 C CA . ILE A 1 74 ? 0.219 16.102 11.318 1.00 88.56 74 ILE A CA 1
ATOM 541 C C . ILE A 1 74 ? -0.805 16.401 12.417 1.00 88.56 74 ILE A C 1
ATOM 543 O O . ILE A 1 74 ? -0.417 17.026 13.409 1.00 88.56 74 ILE A O 1
ATOM 547 N N . PRO A 1 75 ? -2.087 16.024 12.246 1.00 91.69 75 PRO A N 1
ATOM 548 C CA . PRO A 1 75 ? -3.120 16.442 13.177 1.00 91.69 75 PRO A CA 1
ATOM 549 C C . PRO A 1 75 ? -2.741 16.066 14.616 1.00 91.69 75 PRO A C 1
ATOM 551 O O . PRO A 1 75 ? -2.222 14.964 14.840 1.00 91.69 75 PRO A O 1
ATOM 554 N N . PRO A 1 76 ? -2.962 16.952 15.599 1.00 91.50 76 PRO A N 1
ATOM 555 C CA . PRO A 1 76 ? -2.728 16.597 16.986 1.00 91.50 76 PRO A CA 1
ATOM 556 C C . PRO A 1 76 ? -3.654 15.445 17.385 1.00 91.50 76 PRO A C 1
ATOM 558 O O . PRO A 1 76 ? -4.780 15.319 16.896 1.00 91.50 76 PRO A O 1
ATOM 561 N N . LEU A 1 77 ? -3.159 14.595 18.277 1.00 93.94 77 LEU A N 1
ATOM 562 C CA . LEU A 1 77 ? -3.918 13.484 18.832 1.00 93.94 77 LEU A CA 1
ATOM 563 C C . LEU A 1 77 ? -4.539 13.884 20.167 1.00 93.94 77 LEU A C 1
ATOM 565 O O . LEU A 1 77 ? -3.915 14.579 20.971 1.00 93.94 77 LEU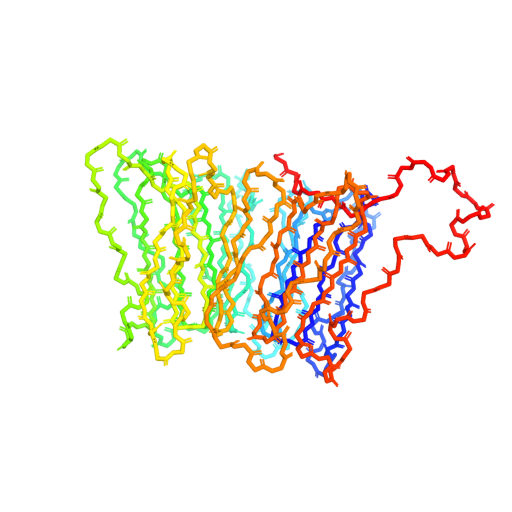 A O 1
ATOM 569 N N . ASP A 1 78 ? -5.747 13.386 20.411 1.00 93.88 78 ASP A N 1
ATOM 570 C CA . ASP A 1 78 ? -6.375 13.457 21.726 1.00 93.88 78 ASP A CA 1
ATOM 571 C C . ASP A 1 78 ? -5.570 12.631 22.747 1.00 93.88 78 ASP A C 1
ATOM 573 O O . ASP A 1 78 ? -4.849 11.689 22.397 1.00 93.88 78 ASP A O 1
ATOM 577 N N . VAL A 1 79 ? -5.696 12.964 24.034 1.00 94.25 79 VAL A N 1
ATOM 578 C CA . VAL A 1 79 ? -4.967 12.273 25.109 1.00 94.25 79 VAL A CA 1
ATOM 579 C C . VAL A 1 79 ? -5.273 10.771 25.089 1.00 94.25 79 VAL A C 1
ATOM 581 O O . VAL A 1 79 ? -6.427 10.359 25.153 1.00 94.25 79 VAL A O 1
ATOM 584 N N . GLY A 1 80 ? -4.223 9.948 25.030 1.00 95.00 80 GLY A N 1
ATOM 585 C CA . GLY A 1 80 ? -4.329 8.485 25.012 1.00 95.00 80 GLY A CA 1
ATOM 586 C C . GLY A 1 80 ? -4.577 7.871 23.630 1.00 95.00 80 GLY A C 1
ATOM 587 O O . GLY A 1 80 ? -4.461 6.654 23.493 1.00 95.00 80 GLY A O 1
ATOM 588 N N . VAL A 1 81 ? -4.846 8.682 22.602 1.00 97.56 81 VAL A N 1
ATOM 589 C CA . VAL A 1 81 ? -4.977 8.220 21.216 1.00 97.56 81 VAL A CA 1
ATOM 590 C C . VAL A 1 81 ? -3.607 8.205 20.543 1.00 97.56 81 VAL A C 1
ATOM 592 O O . VAL A 1 81 ? -2.753 9.052 20.803 1.00 97.56 81 VAL A O 1
ATOM 595 N N . LYS A 1 82 ? -3.388 7.214 19.679 1.00 97.69 82 LYS A N 1
ATOM 596 C CA . LYS A 1 82 ? -2.159 7.014 18.908 1.00 97.69 82 LYS A CA 1
ATOM 597 C C . LYS A 1 82 ? -2.478 6.896 17.428 1.00 97.69 82 LYS A C 1
ATOM 599 O O . LYS A 1 82 ? -3.544 6.403 17.070 1.00 97.69 82 LYS A O 1
ATOM 604 N N . TYR A 1 83 ? -1.534 7.256 16.571 1.00 97.88 83 TYR A N 1
ATOM 605 C CA . TYR A 1 83 ? -1.530 6.745 15.209 1.00 97.88 83 TYR A CA 1
ATOM 606 C C . TYR A 1 83 ? -1.103 5.276 15.215 1.00 97.88 83 TYR A C 1
ATOM 608 O O . TYR A 1 83 ? -0.179 4.891 15.933 1.00 97.88 83 TYR A O 1
ATOM 616 N N . ILE A 1 84 ? -1.795 4.458 14.426 1.00 97.75 84 ILE A N 1
ATOM 617 C CA . ILE A 1 84 ? -1.501 3.029 14.241 1.00 97.75 84 ILE A CA 1
ATOM 618 C C . ILE A 1 84 ? -1.229 2.673 12.777 1.00 97.75 84 ILE A C 1
ATOM 620 O O . ILE A 1 84 ? -0.689 1.607 12.501 1.00 97.75 84 ILE A O 1
ATOM 624 N N . GLN A 1 85 ? -1.549 3.573 11.843 1.00 98.19 85 GLN A N 1
ATOM 625 C CA . GLN A 1 85 ? -1.157 3.457 10.442 1.00 98.19 85 GLN A CA 1
ATOM 626 C C . GLN A 1 85 ? -0.972 4.845 9.818 1.00 98.19 85 GLN A C 1
ATOM 628 O O . GLN A 1 85 ? -1.717 5.774 10.134 1.00 98.19 85 GLN A O 1
ATOM 633 N N . VAL A 1 86 ? -0.021 4.969 8.894 1.00 97.25 86 VAL A N 1
ATOM 634 C CA . VAL A 1 86 ? 0.194 6.145 8.044 1.00 97.25 86 VAL A CA 1
ATOM 635 C C . VAL A 1 86 ? 0.235 5.738 6.573 1.00 97.25 86 VAL A C 1
ATOM 637 O O . VAL A 1 86 ? 0.746 4.671 6.232 1.00 97.25 86 VAL A O 1
ATOM 640 N N . SER A 1 87 ? -0.282 6.591 5.691 1.00 97.94 87 SER A N 1
ATOM 641 C CA . SER A 1 87 ? -0.175 6.419 4.242 1.00 97.94 87 SER A CA 1
ATOM 642 C C . SER A 1 87 ? 0.008 7.767 3.549 1.00 97.94 87 SER A C 1
ATOM 644 O O . SER A 1 87 ? -0.808 8.672 3.708 1.00 97.94 87 SER A O 1
ATOM 646 N N . ALA A 1 88 ? 1.098 7.908 2.800 1.00 96.00 88 ALA A N 1
ATOM 647 C CA . ALA A 1 88 ? 1.477 9.118 2.079 1.00 96.00 88 ALA A CA 1
ATOM 648 C C . ALA A 1 88 ? 1.100 9.012 0.593 1.00 96.00 88 ALA A C 1
ATOM 650 O O . ALA A 1 88 ? 1.534 8.089 -0.088 1.00 96.00 88 ALA A O 1
ATOM 651 N N . GLY A 1 89 ? 0.326 9.981 0.100 1.00 95.38 89 GLY A N 1
ATOM 652 C CA . GLY A 1 89 ? -0.079 10.096 -1.302 1.00 95.38 89 GLY A CA 1
ATOM 653 C C . GLY A 1 89 ? 0.743 11.131 -2.081 1.00 95.38 89 GLY A C 1
ATOM 654 O O . GLY A 1 89 ? 1.935 11.320 -1.835 1.00 95.38 89 GLY A O 1
ATOM 655 N N . PHE A 1 90 ? 0.105 11.847 -3.018 1.00 93.44 90 PHE A N 1
ATOM 656 C CA . PHE A 1 90 ? 0.762 12.924 -3.786 1.00 93.44 90 PHE A CA 1
ATOM 657 C C . PHE A 1 90 ? 1.163 14.121 -2.917 1.00 93.44 90 PHE A C 1
ATOM 659 O O . PHE A 1 90 ? 2.341 14.391 -2.710 1.00 93.44 90 PHE A O 1
ATOM 666 N N . CYS A 1 91 ? 0.149 14.814 -2.398 1.00 90.06 91 CYS A N 1
ATOM 667 C CA . CYS A 1 91 ? 0.262 16.032 -1.591 1.00 90.06 91 CYS A CA 1
ATOM 668 C C . CYS A 1 91 ? -0.616 15.948 -0.330 1.00 90.06 91 CYS A C 1
ATOM 670 O O . CYS A 1 91 ? -1.059 16.969 0.197 1.00 90.06 91 CYS A O 1
ATOM 672 N N . HIS A 1 92 ? -0.947 14.729 0.101 1.00 93.94 92 HIS A N 1
ATOM 673 C CA . HIS A 1 92 ? -1.741 14.461 1.296 1.00 93.94 92 HIS A CA 1
ATOM 674 C C . HIS A 1 92 ? -1.268 13.188 1.989 1.00 93.94 92 HIS A C 1
ATOM 676 O O . HIS A 1 92 ? -0.591 12.354 1.384 1.00 93.94 92 HIS A O 1
ATOM 682 N N . THR A 1 93 ? -1.624 13.070 3.260 1.00 95.81 93 THR A N 1
ATOM 683 C CA . THR A 1 93 ? -1.328 11.923 4.107 1.00 95.81 93 THR A CA 1
ATOM 684 C C . THR A 1 93 ? -2.598 11.523 4.835 1.00 95.81 93 THR A C 1
ATOM 686 O O . THR A 1 93 ? -3.254 12.373 5.438 1.00 95.81 93 THR A O 1
ATOM 689 N N . ALA A 1 94 ? -2.916 10.235 4.799 1.00 97.44 94 ALA A N 1
ATOM 690 C CA . ALA A 1 94 ? -3.977 9.629 5.584 1.00 97.44 94 ALA A CA 1
ATOM 691 C C . ALA A 1 94 ? -3.386 8.907 6.800 1.00 97.44 94 ALA A C 1
ATOM 693 O O . ALA A 1 94 ? -2.309 8.307 6.734 1.00 97.44 94 ALA A O 1
ATOM 694 N N . PHE A 1 95 ? -4.110 8.952 7.909 1.00 98.00 95 PHE A N 1
ATOM 695 C CA . PHE A 1 95 ? -3.709 8.387 9.186 1.00 98.00 95 PHE A CA 1
ATOM 696 C C . PHE A 1 95 ? -4.854 7.577 9.783 1.00 98.00 95 PHE A C 1
ATOM 698 O O . PHE A 1 95 ? -5.997 8.038 9.809 1.00 98.00 95 PHE A O 1
ATOM 705 N N . LEU A 1 96 ? -4.528 6.408 10.326 1.00 98.56 96 LEU A N 1
ATOM 706 C CA . LEU A 1 96 ? -5.435 5.610 11.141 1.00 98.56 96 LEU A CA 1
ATOM 707 C C . LEU A 1 96 ? -5.102 5.806 12.619 1.00 98.56 96 LEU A C 1
ATOM 709 O O . LEU A 1 96 ? -3.940 5.684 13.020 1.00 98.56 96 LEU A O 1
ATOM 713 N N . ARG A 1 97 ? -6.118 6.098 13.426 1.00 98.25 97 ARG A N 1
ATOM 714 C CA . ARG A 1 97 ? -6.011 6.304 14.872 1.00 98.25 97 ARG A CA 1
ATOM 715 C C . ARG A 1 97 ? -6.398 5.036 15.637 1.00 98.25 97 ARG A C 1
ATOM 717 O O . ARG A 1 97 ? -7.210 4.235 15.182 1.00 98.25 97 ARG A O 1
ATOM 724 N N . SER A 1 98 ? -5.849 4.878 16.838 1.00 97.75 98 SER A N 1
ATOM 725 C CA . SER A 1 98 ? -6.097 3.737 17.731 1.00 97.75 98 SER A CA 1
ATOM 726 C C . SER A 1 98 ? -7.525 3.659 18.274 1.00 97.75 98 SER A C 1
ATOM 728 O O . SER A 1 98 ? -7.906 2.636 18.828 1.00 97.75 98 SER A O 1
ATOM 730 N N . ASP A 1 99 ? -8.302 4.733 18.149 1.00 96.62 99 ASP A N 1
ATOM 731 C CA . ASP A 1 99 ? -9.722 4.793 18.509 1.00 96.62 99 ASP A CA 1
ATOM 732 C C . ASP A 1 99 ? -10.651 4.388 17.350 1.00 96.62 99 ASP A C 1
ATOM 734 O O . ASP A 1 99 ? -11.864 4.560 17.439 1.00 96.62 99 ASP A O 1
ATOM 738 N N . GLY A 1 100 ? -10.094 3.865 16.251 1.00 96.38 100 GLY A N 1
ATOM 739 C CA . GLY A 1 100 ? -10.859 3.399 15.097 1.00 96.38 100 GLY A CA 1
ATOM 740 C C . GLY A 1 100 ? -11.297 4.505 14.134 1.00 96.38 100 GLY A C 1
ATOM 741 O O . GLY A 1 100 ? -12.029 4.227 13.184 1.00 96.38 100 GLY A O 1
ATOM 742 N N . ARG A 1 101 ? -10.861 5.756 14.340 1.00 97.56 101 ARG A N 1
ATOM 743 C CA . ARG A 1 101 ? -11.108 6.868 13.408 1.00 97.56 101 ARG A CA 1
ATOM 744 C C . ARG A 1 101 ? -9.949 7.033 12.427 1.00 97.56 101 ARG A C 1
ATOM 746 O O . ARG A 1 101 ? -8.813 6.658 12.707 1.00 97.56 101 ARG A O 1
ATOM 753 N N . ALA A 1 102 ? -10.219 7.663 11.289 1.00 97.94 102 ALA A N 1
ATOM 754 C CA . ALA A 1 102 ? -9.199 8.071 10.332 1.00 97.94 102 ALA A CA 1
ATOM 755 C C . ALA A 1 102 ? -9.240 9.587 10.132 1.00 97.94 102 ALA A C 1
ATOM 757 O O . ALA A 1 102 ? -10.295 10.214 10.236 1.00 97.94 102 ALA A O 1
ATOM 758 N N . VAL A 1 103 ? -8.077 10.174 9.873 1.00 97.06 103 VAL A N 1
ATOM 759 C CA . VAL A 1 103 ? -7.919 11.595 9.546 1.00 97.06 103 VAL A CA 1
ATOM 760 C C . VAL A 1 103 ? -6.954 11.732 8.381 1.00 97.06 103 VAL A C 1
ATOM 762 O O . VAL A 1 103 ? -6.094 10.878 8.178 1.00 97.06 103 VAL A O 1
ATOM 765 N N . ALA A 1 104 ? -7.070 12.813 7.622 1.00 95.75 104 ALA A N 1
ATOM 766 C CA . ALA A 1 104 ? -6.116 13.139 6.578 1.00 95.75 104 ALA A CA 1
ATOM 767 C C . ALA A 1 104 ? -5.745 14.618 6.649 1.00 95.75 104 ALA A C 1
ATOM 769 O O . ALA A 1 104 ? -6.567 15.467 6.993 1.00 95.75 104 ALA A O 1
ATOM 770 N N . CYS A 1 105 ? -4.492 14.924 6.333 1.00 93.75 105 CYS A N 1
ATOM 771 C CA . CYS A 1 105 ? -4.016 16.289 6.166 1.00 93.75 105 CYS A CA 1
ATOM 772 C C . CYS A 1 105 ? -3.286 16.405 4.831 1.00 93.75 105 CYS A C 1
ATOM 774 O O . CYS A 1 105 ? -2.716 15.438 4.327 1.00 93.75 105 CYS A O 1
ATOM 776 N N . GLY A 1 106 ? -3.323 17.580 4.216 1.00 91.31 106 GLY A N 1
ATOM 777 C CA . GLY A 1 106 ? -2.809 17.721 2.861 1.00 91.31 106 GLY A CA 1
ATOM 778 C C . GLY A 1 106 ? -3.636 18.640 1.993 1.00 91.31 106 GLY A C 1
ATOM 779 O O . GLY A 1 106 ? -4.513 19.365 2.463 1.00 91.31 106 GLY A O 1
ATOM 780 N N . GLU A 1 107 ? -3.319 18.622 0.705 1.00 89.56 107 GLU A N 1
ATOM 781 C CA . GLU A 1 107 ? -4.101 19.301 -0.317 1.00 89.56 107 GLU A CA 1
ATOM 782 C C . GLU A 1 107 ? -5.471 18.648 -0.439 1.00 89.56 107 GLU A C 1
ATOM 784 O O . GLU A 1 107 ? -5.545 17.442 -0.632 1.00 89.56 107 GLU A O 1
ATOM 789 N N . ASP A 1 108 ? -6.531 19.456 -0.378 1.00 91.81 108 ASP A N 1
ATOM 790 C CA . ASP A 1 108 ? -7.910 18.959 -0.341 1.00 91.81 108 ASP A CA 1
ATOM 791 C C . ASP A 1 108 ? -8.805 19.527 -1.453 1.00 91.81 108 ASP A C 1
ATOM 793 O O . ASP A 1 108 ? -10.023 19.540 -1.340 1.00 91.81 108 ASP A O 1
ATOM 797 N N . ARG A 1 109 ? -8.223 20.007 -2.562 1.00 89.06 109 ARG A N 1
ATOM 798 C CA . ARG A 1 109 ? -9.003 20.599 -3.672 1.00 89.06 109 ARG A CA 1
ATOM 799 C C . ARG A 1 109 ? -10.057 19.652 -4.259 1.00 89.06 109 ARG A C 1
ATOM 801 O O . ARG A 1 109 ? -11.052 20.129 -4.784 1.00 89.06 109 ARG A O 1
ATOM 808 N N . ASP A 1 110 ? -9.836 18.344 -4.143 1.00 92.19 110 ASP A N 1
ATOM 809 C CA . ASP A 1 110 ? -10.739 17.304 -4.649 1.00 92.19 110 ASP A CA 1
ATOM 810 C C . ASP A 1 110 ? -11.488 16.555 -3.535 1.00 92.19 110 ASP A C 1
ATOM 812 O O . ASP A 1 110 ? -12.090 15.524 -3.806 1.00 92.19 110 ASP A O 1
ATOM 816 N N . GLY A 1 111 ? -11.399 16.993 -2.273 1.00 95.38 111 GLY A N 1
ATOM 817 C CA . GLY A 1 111 ? -11.978 16.255 -1.142 1.00 95.38 111 GLY A CA 1
ATOM 818 C C . GLY A 1 111 ? -11.182 15.010 -0.722 1.00 95.38 111 GLY A C 1
ATOM 819 O O . GLY A 1 111 ? -11.715 14.131 -0.050 1.00 95.38 111 GLY A O 1
ATOM 820 N N . ARG A 1 112 ? -9.903 14.893 -1.107 1.00 94.25 112 ARG A N 1
ATOM 821 C CA . ARG A 1 112 ? -9.049 13.727 -0.793 1.00 94.25 112 ARG A CA 1
ATOM 822 C C . ARG A 1 112 ? -8.653 13.614 0.686 1.00 94.25 112 ARG A C 1
ATOM 824 O O . ARG A 1 112 ? -8.178 12.561 1.105 1.00 94.25 112 ARG A O 1
ATOM 831 N N . CYS A 1 113 ? -8.841 14.678 1.465 1.00 95.62 113 CYS A N 1
ATOM 832 C CA . CYS A 1 113 ? -8.716 14.687 2.921 1.00 95.62 113 CYS A CA 1
ATOM 833 C C . CYS A 1 113 ? -10.082 14.618 3.629 1.00 95.62 113 CYS A C 1
ATOM 835 O O . CYS A 1 113 ? -10.130 14.496 4.854 1.00 95.62 113 CYS A O 1
ATOM 837 N N . SER A 1 114 ? -11.188 14.686 2.882 1.00 96.69 114 SER A N 1
ATOM 838 C CA . SER A 1 114 ? -12.552 14.616 3.412 1.00 96.69 114 SER A CA 1
ATOM 839 C C . SER A 1 114 ? -12.930 13.164 3.713 1.00 96.69 114 SER A C 1
ATOM 841 O O . SER A 1 114 ? -13.650 12.518 2.954 1.00 96.69 114 SER A O 1
ATOM 843 N N . ILE A 1 115 ? -12.388 12.620 4.806 1.00 97.81 115 ILE A N 1
ATOM 844 C CA . ILE A 1 115 ? -12.658 11.245 5.242 1.00 97.81 115 ILE A CA 1
ATOM 845 C C . ILE A 1 115 ? -14.158 11.081 5.558 1.00 97.81 115 ILE A C 1
ATOM 847 O O . ILE A 1 115 ? -14.670 11.820 6.405 1.00 97.81 115 ILE A O 1
ATOM 851 N N . PRO A 1 116 ? -14.872 10.131 4.917 1.00 97.06 116 PRO A N 1
ATOM 852 C CA . PRO A 1 116 ? -16.294 9.911 5.171 1.00 97.06 116 PRO A CA 1
ATOM 853 C C . PRO A 1 116 ? -16.594 9.537 6.636 1.00 97.06 116 PRO A C 1
ATOM 855 O O . PRO A 1 116 ? -15.728 9.006 7.337 1.00 97.06 116 PRO A O 1
ATOM 858 N N . PRO A 1 117 ? -17.816 9.771 7.139 1.00 95.19 117 PRO A N 1
ATOM 859 C CA . PRO A 1 117 ? -18.252 9.166 8.394 1.00 95.19 117 PRO A CA 1
ATOM 860 C C . PRO A 1 117 ? -18.446 7.651 8.224 1.00 95.19 117 PRO A C 1
ATOM 862 O O . PRO A 1 117 ? -18.799 7.182 7.141 1.00 95.19 117 PRO A O 1
ATOM 865 N N . THR A 1 118 ? -18.247 6.890 9.299 1.00 95.31 118 THR A N 1
ATOM 866 C CA . THR A 1 118 ? -18.584 5.462 9.342 1.00 95.31 118 THR A CA 1
ATOM 867 C C . THR A 1 118 ? -20.008 5.250 9.868 1.00 95.31 118 THR A C 1
ATOM 869 O O . THR A 1 118 ? -20.538 6.117 10.571 1.00 95.31 118 THR A O 1
ATOM 872 N N . PRO A 1 119 ? -20.649 4.111 9.543 1.00 93.31 119 PRO A N 1
ATOM 873 C CA . PRO A 1 119 ? -21.835 3.648 10.259 1.00 93.31 119 PRO A CA 1
ATOM 874 C C . PRO A 1 119 ? -21.579 3.473 11.766 1.00 93.31 119 PRO A C 1
ATOM 876 O O . PRO A 1 119 ? -20.431 3.364 12.203 1.00 93.31 119 PRO A O 1
ATOM 879 N N . GLU A 1 120 ? -22.654 3.407 12.554 1.00 93.38 120 GLU A N 1
ATOM 880 C CA . GLU A 1 120 ? -22.578 3.084 13.986 1.00 93.38 120 GLU A CA 1
ATOM 881 C C . GLU A 1 120 ? -21.881 1.726 14.200 1.00 93.38 120 GLU A C 1
ATOM 883 O O . GLU A 1 120 ? -22.071 0.799 13.413 1.00 93.38 120 GLU A O 1
ATOM 888 N N . ASP A 1 121 ? -21.028 1.636 15.224 1.00 94.12 121 ASP A N 1
ATOM 889 C CA . ASP A 1 121 ? -20.205 0.461 15.569 1.00 94.12 121 ASP A CA 1
ATOM 890 C C . ASP A 1 121 ? -19.205 -0.029 14.502 1.00 94.12 121 ASP A C 1
ATOM 892 O O . ASP A 1 121 ? -18.546 -1.058 14.682 1.00 94.12 121 ASP A O 1
ATOM 896 N N . VAL A 1 122 ? -19.015 0.724 13.416 1.00 97.88 122 VAL A N 1
ATOM 897 C CA . VAL A 1 122 ? -18.011 0.429 12.389 1.00 97.88 122 VAL A CA 1
ATOM 898 C C . VAL A 1 122 ? -16.847 1.408 12.494 1.00 97.88 122 VAL A C 1
ATOM 900 O O . VAL A 1 122 ? -17.022 2.625 12.586 1.00 97.88 122 VAL A O 1
ATOM 903 N N . THR A 1 123 ? -15.630 0.873 12.463 1.00 98.44 123 THR A N 1
ATOM 904 C CA . THR A 1 123 ? -14.381 1.633 12.560 1.00 98.44 123 THR A CA 1
ATOM 905 C C . THR A 1 123 ? -13.535 1.444 11.313 1.00 98.44 123 THR A C 1
ATOM 907 O O . THR A 1 123 ? -13.720 0.500 10.547 1.00 98.44 123 THR A O 1
ATOM 910 N N . TYR A 1 124 ? -12.580 2.341 11.099 1.00 98.62 124 TYR A N 1
ATOM 911 C CA . TYR A 1 124 ? -11.561 2.153 10.080 1.00 98.62 124 TYR A CA 1
ATOM 912 C C . TYR A 1 124 ? -10.505 1.149 10.550 1.00 98.62 124 TYR A C 1
ATOM 914 O O . TYR A 1 124 ? -10.105 1.142 11.714 1.00 98.62 124 TYR A O 1
ATOM 922 N N . THR A 1 125 ? -10.037 0.311 9.629 1.00 98.50 125 THR A N 1
ATOM 923 C CA . THR A 1 125 ? -8.995 -0.704 9.863 1.00 98.50 125 THR A CA 1
ATOM 924 C C . THR A 1 125 ? -7.805 -0.553 8.926 1.00 98.50 125 THR A C 1
ATOM 926 O O . THR A 1 125 ? -6.725 -1.056 9.231 1.00 98.50 125 THR A O 1
ATOM 929 N N . GLN A 1 126 ? -7.971 0.168 7.813 1.00 98.75 126 GLN A N 1
ATOM 930 C CA . GLN A 1 126 ? -6.875 0.518 6.921 1.00 98.75 126 GLN A CA 1
ATOM 931 C C . GLN A 1 126 ? -7.112 1.871 6.246 1.00 98.75 126 GLN A C 1
ATOM 933 O O . GLN A 1 126 ? -8.237 2.188 5.863 1.00 98.75 126 GLN A O 1
ATOM 938 N N . VAL A 1 127 ? -6.037 2.630 6.032 1.00 98.75 127 VAL A N 1
ATOM 939 C CA . VAL A 1 127 ? -5.995 3.802 5.144 1.00 98.75 127 VAL A CA 1
ATOM 940 C C . VAL A 1 127 ? -4.972 3.602 4.025 1.00 98.75 127 VAL A C 1
ATOM 942 O O . VAL A 1 127 ? -3.900 3.032 4.249 1.00 98.75 127 VAL A O 1
ATOM 945 N N . SER A 1 128 ? -5.284 4.090 2.825 1.00 98.69 128 SER A N 1
ATOM 946 C CA . SER A 1 128 ? -4.358 4.151 1.693 1.00 98.69 128 SER A CA 1
ATOM 947 C C . SER A 1 128 ? -4.560 5.447 0.906 1.00 98.69 128 SER A C 1
ATOM 949 O O . SER A 1 128 ? -5.650 5.704 0.400 1.00 98.69 128 SER A O 1
ATOM 951 N N . ALA A 1 129 ? -3.516 6.270 0.821 1.00 97.94 129 ALA A N 1
ATOM 952 C CA . ALA A 1 129 ? -3.519 7.539 0.101 1.00 97.94 129 ALA A CA 1
ATOM 953 C C . ALA A 1 129 ? -2.849 7.375 -1.271 1.00 97.94 129 ALA A C 1
ATOM 955 O O . ALA A 1 129 ? -1.683 6.993 -1.355 1.00 97.94 129 ALA A O 1
ATOM 956 N N . GLY A 1 130 ? -3.586 7.681 -2.338 1.00 97.50 130 GLY A N 1
ATOM 957 C CA . GLY A 1 130 ? -3.115 7.615 -3.720 1.00 97.50 130 GLY A CA 1
ATOM 958 C C . GLY A 1 130 ? -2.645 8.972 -4.244 1.00 97.50 130 GLY A C 1
ATOM 959 O O . GLY A 1 130 ? -2.186 9.844 -3.500 1.00 97.50 130 GLY A O 1
ATOM 960 N N . TYR A 1 131 ? -2.787 9.207 -5.551 1.00 96.75 131 TYR A N 1
ATOM 961 C CA . TYR A 1 131 ? -2.411 10.506 -6.127 1.00 96.75 131 TYR A CA 1
ATOM 962 C C . TYR A 1 131 ? -3.383 11.620 -5.715 1.00 96.75 131 TYR A C 1
ATOM 964 O O . TYR A 1 131 ? -2.994 12.606 -5.095 1.00 96.75 131 TYR A O 1
ATOM 972 N N . ARG A 1 132 ? -4.676 11.464 -6.010 1.00 96.75 132 ARG A N 1
ATOM 973 C CA . ARG A 1 132 ? -5.704 12.481 -5.703 1.00 96.75 132 ARG A CA 1
ATOM 974 C C . ARG A 1 132 ? -6.933 11.922 -4.986 1.00 96.75 132 ARG A C 1
ATOM 976 O O . ARG A 1 132 ? -7.957 12.596 -4.944 1.00 96.75 132 ARG A O 1
ATOM 983 N N . HIS A 1 133 ? -6.826 10.722 -4.425 1.00 98.50 133 HIS A N 1
ATOM 984 C CA . HIS A 1 133 ? -7.892 10.061 -3.680 1.00 98.50 133 HIS A CA 1
ATOM 985 C C . HIS A 1 133 ? -7.323 9.271 -2.496 1.00 98.50 133 HIS A C 1
ATOM 987 O O . HIS A 1 133 ? -6.151 8.886 -2.513 1.00 98.50 133 HIS A O 1
ATOM 993 N N . THR A 1 134 ? -8.167 9.040 -1.497 1.00 98.69 134 THR A N 1
ATOM 994 C CA . THR A 1 134 ? -7.912 8.193 -0.330 1.00 98.69 134 THR A CA 1
ATOM 995 C C . THR A 1 134 ? -8.917 7.051 -0.329 1.00 98.69 134 THR A C 1
ATOM 997 O O . THR A 1 134 ? -10.101 7.272 -0.579 1.00 98.69 134 THR A O 1
ATOM 1000 N N . VAL A 1 135 ? -8.459 5.844 -0.008 1.00 98.81 135 VAL A N 1
ATOM 1001 C CA . VAL A 1 135 ? -9.293 4.648 0.146 1.00 98.81 135 VAL A CA 1
ATOM 1002 C C . VAL A 1 135 ? -9.158 4.134 1.572 1.00 98.81 135 VAL A C 1
ATOM 1004 O O . VAL A 1 135 ? -8.068 4.143 2.152 1.00 98.81 135 VAL A O 1
ATOM 1007 N N . LEU A 1 136 ? -10.274 3.698 2.146 1.00 98.75 136 LEU A N 1
ATOM 1008 C CA . LEU A 1 136 ? -10.385 3.258 3.527 1.00 98.75 136 LEU A CA 1
ATOM 1009 C C . LEU A 1 136 ? -11.034 1.877 3.594 1.00 98.75 136 LEU A C 1
ATOM 1011 O O . LEU A 1 136 ? -12.028 1.627 2.915 1.00 98.75 136 LEU A O 1
ATOM 1015 N N . LEU A 1 137 ? -10.494 1.005 4.442 1.00 98.81 137 LEU A N 1
ATOM 1016 C CA . LEU A 1 137 ? -11.103 -0.277 4.799 1.00 98.81 137 LEU A CA 1
ATOM 1017 C C . LEU A 1 137 ? -11.809 -0.145 6.148 1.00 98.81 137 LEU A C 1
ATOM 1019 O O . LEU A 1 137 ? -11.257 0.450 7.079 1.00 98.81 137 LEU A O 1
ATOM 1023 N N . LEU A 1 138 ? -13.010 -0.703 6.251 1.00 98.69 138 LEU A N 1
ATOM 1024 C CA . LEU A 1 138 ? -13.840 -0.665 7.450 1.00 98.69 138 LEU A CA 1
ATOM 1025 C C . LEU A 1 138 ? -13.797 -2.017 8.186 1.00 98.69 138 LEU A C 1
ATOM 1027 O O . LEU A 1 138 ? -13.436 -3.050 7.619 1.00 98.69 138 LEU A O 1
ATOM 1031 N N . SER A 1 139 ? -14.138 -2.020 9.475 1.00 98.31 139 SER A N 1
ATOM 1032 C CA . SER A 1 139 ? -14.112 -3.207 10.345 1.00 98.31 139 SER A CA 1
ATOM 1033 C C . SER A 1 139 ? -15.158 -4.262 9.985 1.00 98.31 139 SER A C 1
ATOM 1035 O O . SER A 1 139 ? -14.972 -5.436 10.300 1.00 98.31 139 SER A O 1
ATOM 1037 N N . ASP A 1 140 ? -16.218 -3.872 9.280 1.00 97.44 140 ASP A N 1
ATOM 1038 C CA . ASP A 1 140 ? -17.227 -4.773 8.715 1.00 97.44 140 ASP A CA 1
ATOM 1039 C C . ASP A 1 140 ? -16.785 -5.422 7.391 1.00 97.44 140 ASP A C 1
ATOM 1041 O O . ASP A 1 140 ? -17.495 -6.261 6.830 1.00 97.44 140 ASP A O 1
ATOM 1045 N N . GLY A 1 141 ? -15.597 -5.062 6.894 1.00 97.81 141 GLY A N 1
ATOM 1046 C CA . GLY A 1 141 ? -15.050 -5.578 5.650 1.00 97.81 141 GLY A CA 1
ATOM 1047 C C . GLY A 1 141 ? -15.581 -4.888 4.390 1.00 97.81 141 GLY A C 1
ATOM 1048 O O . GLY A 1 141 ? -15.354 -5.393 3.287 1.00 97.81 141 GLY A O 1
ATOM 1049 N N . SER A 1 142 ? -16.281 -3.760 4.524 1.00 98.06 142 SER A N 1
ATOM 1050 C CA . SER A 1 142 ? -16.572 -2.842 3.419 1.00 98.06 142 SER A CA 1
ATOM 1051 C C . SER A 1 142 ? -15.413 -1.860 3.188 1.00 98.06 142 SER A C 1
ATOM 1053 O O . SER A 1 142 ? -14.457 -1.800 3.965 1.00 98.06 142 SER A O 1
ATOM 1055 N N . ALA A 1 143 ? -15.467 -1.101 2.092 1.00 98.44 143 ALA A N 1
ATOM 1056 C CA . ALA A 1 143 ? -14.483 -0.067 1.790 1.00 98.44 143 ALA A CA 1
ATOM 1057 C C . ALA A 1 143 ? -15.163 1.211 1.286 1.00 98.44 143 ALA A C 1
ATOM 1059 O O . ALA A 1 143 ? -16.206 1.157 0.635 1.00 98.44 143 ALA A O 1
ATOM 1060 N N . LEU A 1 144 ? -14.546 2.352 1.585 1.00 98.44 144 LEU A N 1
ATOM 1061 C CA . LEU A 1 144 ? -14.968 3.685 1.154 1.00 98.44 144 LEU A CA 1
ATOM 1062 C C . LEU A 1 144 ? -13.806 4.387 0.455 1.00 98.44 144 LEU A C 1
ATOM 1064 O O . LEU A 1 144 ? -12.642 4.081 0.709 1.00 98.44 144 LEU A O 1
ATOM 1068 N N . ALA A 1 145 ? -14.115 5.364 -0.389 1.00 98.50 145 ALA A N 1
ATOM 1069 C CA . ALA A 1 145 ? -13.117 6.218 -1.010 1.00 98.50 145 ALA A CA 1
A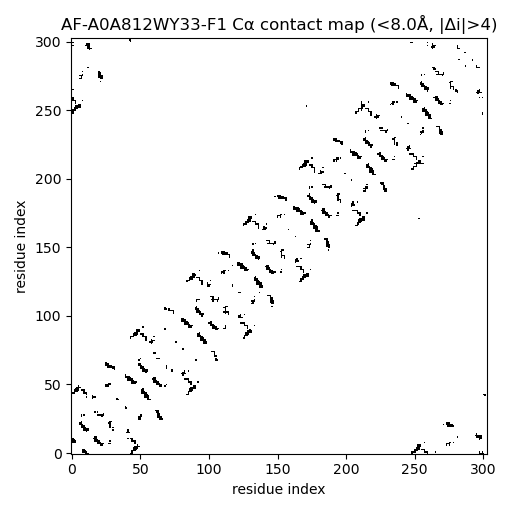TOM 1070 C C . ALA A 1 145 ? -13.605 7.667 -1.079 1.00 98.50 145 ALA A C 1
ATOM 1072 O O . ALA A 1 145 ? -14.805 7.931 -1.151 1.00 98.50 145 ALA A O 1
ATOM 1073 N N . CYS A 1 146 ? -12.666 8.608 -1.044 1.00 98.50 146 CYS A N 1
ATOM 1074 C CA . CYS A 1 146 ? -12.928 10.031 -1.217 1.00 98.50 146 CYS A CA 1
ATOM 1075 C C . CYS A 1 146 ? -11.812 10.697 -2.024 1.00 98.50 146 CYS A C 1
ATOM 1077 O O . CYS A 1 146 ? -10.672 10.228 -2.050 1.00 98.50 146 CYS A O 1
ATOM 1079 N N . GLY A 1 147 ? -12.131 11.806 -2.687 1.00 98.38 147 GLY A N 1
ATOM 1080 C CA . GLY A 1 147 ? -11.200 12.520 -3.552 1.00 98.38 147 GLY A CA 1
ATOM 1081 C C . GLY A 1 147 ? -11.649 12.572 -5.008 1.00 98.38 147 GLY A C 1
ATOM 1082 O O . GLY A 1 147 ? -12.818 12.376 -5.337 1.00 98.38 147 GLY A O 1
ATOM 1083 N N . PHE A 1 148 ? -10.681 12.821 -5.884 1.00 98.31 148 PHE A N 1
ATOM 1084 C CA . PHE A 1 148 ? -10.877 12.915 -7.327 1.00 98.31 148 PHE A CA 1
ATOM 1085 C C . PHE A 1 148 ? -11.392 11.592 -7.914 1.00 98.31 148 PHE A C 1
ATOM 1087 O O . PHE A 1 148 ? -10.781 10.553 -7.664 1.00 98.31 148 PHE A O 1
ATOM 1094 N N . ASN A 1 149 ? -12.463 11.644 -8.717 1.00 98.25 149 ASN A N 1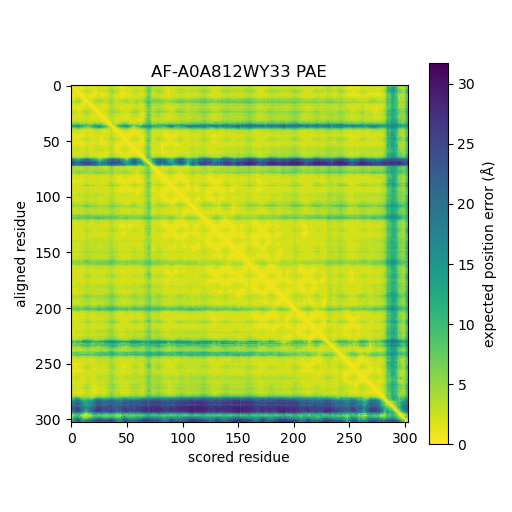
ATOM 1095 C CA . ASN A 1 149 ? -13.163 10.452 -9.216 1.00 98.25 149 ASN A CA 1
ATOM 1096 C C . ASN A 1 149 ? -13.461 10.446 -10.732 1.00 98.25 149 ASN A C 1
ATOM 1098 O O . ASN A 1 149 ? -14.291 9.665 -11.183 1.00 98.25 149 ASN A O 1
ATOM 1102 N N . ASP A 1 150 ? -12.819 11.285 -11.550 1.00 98.06 150 ASP A N 1
ATOM 1103 C CA . ASP A 1 150 ? -13.161 11.364 -12.987 1.00 98.06 150 ASP A CA 1
ATOM 1104 C C . ASP A 1 150 ? -12.903 10.055 -13.758 1.00 98.06 150 ASP A C 1
ATOM 1106 O O . ASP A 1 150 ? -13.429 9.868 -14.852 1.00 98.06 150 ASP A O 1
ATOM 1110 N N . SER A 1 151 ? -12.090 9.148 -13.207 1.00 97.94 151 SER A N 1
ATOM 1111 C CA . SER A 1 151 ? -11.823 7.825 -13.781 1.00 97.94 151 SER A CA 1
ATOM 1112 C C . SER A 1 151 ? -12.585 6.699 -13.074 1.00 97.94 151 SER A C 1
ATOM 1114 O O . SER A 1 151 ? -12.386 5.545 -13.434 1.00 97.94 151 SER A O 1
ATOM 1116 N N . GLY A 1 152 ? -13.404 6.994 -12.058 1.00 98.38 152 GLY A N 1
ATOM 1117 C CA . GLY A 1 152 ? -14.081 5.989 -11.229 1.00 98.38 152 GLY A CA 1
ATOM 1118 C C . GLY A 1 152 ? -13.191 5.337 -10.160 1.00 98.38 152 GLY A C 1
ATOM 1119 O O . GLY A 1 152 ? -13.497 4.254 -9.668 1.00 98.38 152 GLY A O 1
ATOM 1120 N N . GLN A 1 153 ? -12.056 5.946 -9.793 1.00 98.38 153 GLN A N 1
ATOM 1121 C CA . GLN A 1 153 ? -11.124 5.393 -8.791 1.00 98.38 153 GLN A CA 1
ATOM 1122 C C . GLN A 1 153 ? -11.694 5.325 -7.363 1.00 98.38 153 GLN A C 1
ATOM 1124 O O . GLN A 1 153 ? -11.145 4.616 -6.520 1.00 98.38 153 GLN A O 1
ATOM 1129 N N . CYS A 1 154 ? -12.777 6.049 -7.089 1.00 98.62 154 CYS A N 1
ATOM 1130 C CA . CYS A 1 154 ? -13.535 5.992 -5.844 1.00 98.62 154 CYS A CA 1
ATOM 1131 C C . CYS A 1 154 ? -14.784 5.096 -5.952 1.00 98.62 154 CYS A C 1
ATOM 1133 O O . CYS A 1 154 ? -15.456 4.884 -4.942 1.00 98.62 154 CYS A O 1
ATOM 1135 N N . ASP A 1 155 ? -15.090 4.545 -7.132 1.00 98.44 155 ASP A N 1
ATOM 1136 C CA . ASP A 1 155 ? -16.263 3.696 -7.363 1.00 98.44 155 ASP A CA 1
ATOM 1137 C C . ASP A 1 155 ? -15.965 2.264 -6.902 1.00 98.44 155 ASP A C 1
ATOM 1139 O O . ASP A 1 155 ? -15.692 1.358 -7.693 1.00 98.44 155 ASP A O 1
ATOM 1143 N N . ILE A 1 156 ? -15.944 2.065 -5.582 1.00 98.44 156 ILE A N 1
ATOM 1144 C CA . ILE A 1 156 ? -15.629 0.773 -4.966 1.00 98.44 156 ILE A CA 1
ATOM 1145 C C . ILE A 1 156 ? -16.627 -0.300 -5.443 1.00 98.44 156 ILE A C 1
ATOM 1147 O O . ILE A 1 156 ? -17.834 -0.144 -5.229 1.00 98.44 156 ILE A O 1
ATOM 1151 N N . PRO A 1 157 ? -16.160 -1.415 -6.048 1.00 97.69 157 PRO A N 1
ATOM 1152 C CA . PRO A 1 157 ? -17.054 -2.450 -6.549 1.00 97.69 157 PRO A CA 1
ATOM 1153 C C . PRO A 1 157 ? -17.911 -3.071 -5.434 1.00 97.69 157 PRO A C 1
ATOM 1155 O O . PRO A 1 157 ? -17.412 -3.293 -4.323 1.00 97.69 157 PRO A O 1
ATOM 1158 N N . PRO A 1 158 ? -19.182 -3.415 -5.706 1.00 95.56 158 PRO A N 1
ATOM 1159 C CA . PRO A 1 158 ? -20.017 -4.102 -4.733 1.00 95.56 158 PRO A CA 1
ATOM 1160 C C . PRO A 1 158 ? -19.498 -5.520 -4.468 1.00 95.56 158 PRO A C 1
ATOM 1162 O O . PRO A 1 158 ? -18.995 -6.208 -5.359 1.00 95.56 158 PRO A O 1
ATOM 1165 N N . LEU A 1 159 ? -19.664 -5.980 -3.231 1.00 95.31 159 LEU A N 1
ATOM 1166 C CA . LEU A 1 159 ? -19.280 -7.322 -2.810 1.00 95.31 159 LEU A CA 1
ATOM 1167 C C . LEU A 1 159 ? -20.447 -8.306 -2.936 1.00 95.31 159 LEU A C 1
ATOM 1169 O O . LEU A 1 159 ? -21.597 -7.990 -2.628 1.00 95.31 159 LEU A O 1
ATOM 1173 N N . ALA A 1 160 ? -20.138 -9.538 -3.342 1.00 94.62 160 ALA A N 1
ATOM 1174 C CA . ALA A 1 160 ? -21.077 -10.647 -3.223 1.00 94.62 160 ALA A CA 1
ATOM 1175 C C . ALA A 1 160 ? -21.324 -10.988 -1.742 1.00 94.62 160 ALA A C 1
ATOM 1177 O O . ALA A 1 160 ? -20.448 -10.813 -0.893 1.00 94.62 160 ALA A O 1
ATOM 1178 N N . LYS A 1 161 ? -22.509 -11.526 -1.428 1.00 95.38 161 LYS A N 1
ATOM 1179 C CA . LYS A 1 161 ? -22.879 -11.896 -0.054 1.00 95.38 161 LYS A CA 1
ATOM 1180 C C . LYS A 1 161 ? -21.847 -12.850 0.562 1.00 95.38 161 LYS A C 1
ATOM 1182 O O . LYS A 1 161 ? -21.530 -13.880 -0.025 1.00 95.38 161 LYS A O 1
ATOM 1187 N N . GLY A 1 162 ? -21.385 -12.528 1.771 1.00 95.94 162 GLY A N 1
ATOM 1188 C CA . GLY A 1 162 ? -20.414 -13.338 2.517 1.00 95.94 162 GLY A CA 1
ATOM 1189 C C . GLY A 1 162 ? -18.953 -13.109 2.124 1.00 95.94 162 GLY A C 1
ATOM 1190 O O . GLY A 1 162 ? -18.080 -13.760 2.689 1.00 95.94 162 GLY A O 1
ATOM 1191 N N . ILE A 1 163 ? -18.679 -12.190 1.195 1.00 98.19 163 ILE A N 1
ATOM 1192 C CA . ILE A 1 163 ? -17.326 -11.754 0.854 1.00 98.19 163 ILE A CA 1
ATOM 1193 C C . ILE A 1 163 ? -17.102 -10.356 1.415 1.00 98.19 163 ILE A C 1
ATOM 1195 O O . ILE A 1 163 ? -17.930 -9.471 1.234 1.00 98.19 163 ILE A O 1
ATOM 1199 N N . THR A 1 164 ? -15.953 -10.167 2.047 1.00 98.62 164 THR A N 1
ATOM 1200 C CA . THR A 1 164 ? -15.432 -8.877 2.513 1.00 98.62 164 THR A CA 1
ATOM 1201 C C . THR A 1 164 ? -14.138 -8.494 1.803 1.00 98.62 164 THR A C 1
ATOM 1203 O O . THR A 1 164 ? -13.437 -9.365 1.274 1.00 98.62 164 THR A O 1
ATOM 1206 N N . TYR A 1 165 ? -13.795 -7.209 1.824 1.00 98.75 165 TYR A N 1
ATOM 1207 C CA . TYR A 1 165 ? -12.447 -6.726 1.550 1.00 98.75 165 TYR A CA 1
ATOM 1208 C C . TYR A 1 165 ? -11.539 -6.943 2.766 1.00 98.75 165 TYR A C 1
ATOM 1210 O O . TYR A 1 165 ? -11.970 -6.855 3.913 1.00 98.75 165 TYR A O 1
ATOM 1218 N N . THR A 1 166 ? -10.268 -7.247 2.508 1.00 98.62 166 THR A N 1
ATOM 1219 C CA . THR A 1 166 ? -9.233 -7.466 3.535 1.00 98.62 166 THR A CA 1
ATOM 1220 C C . THR A 1 166 ? -8.012 -6.572 3.347 1.00 98.62 166 THR A C 1
ATOM 1222 O O . THR A 1 166 ? -7.154 -6.525 4.222 1.00 98.62 166 THR A O 1
ATOM 1225 N N . GLN A 1 167 ? -7.898 -5.901 2.199 1.00 98.75 167 GLN A N 1
ATOM 1226 C CA . GLN A 1 167 ? -6.870 -4.901 1.932 1.00 98.75 167 GLN A CA 1
ATOM 1227 C C . GLN A 1 167 ? -7.372 -3.926 0.865 1.00 98.75 167 GLN A C 1
ATOM 1229 O O . GLN A 1 167 ? -8.025 -4.347 -0.092 1.00 98.75 167 GLN A O 1
ATOM 1234 N N . VAL A 1 168 ? -7.005 -2.655 0.994 1.00 98.81 168 VAL A N 1
ATOM 1235 C CA . VAL A 1 168 ? -7.175 -1.613 -0.022 1.00 98.81 168 VAL A CA 1
ATOM 1236 C C . VAL A 1 168 ? -5.832 -0.974 -0.363 1.00 98.81 168 VAL A C 1
ATOM 1238 O O . VAL A 1 168 ? -4.958 -0.837 0.498 1.00 98.81 168 VAL A O 1
ATOM 1241 N N . SER A 1 169 ? -5.660 -0.577 -1.622 1.00 98.75 169 SER A N 1
ATOM 1242 C CA . SER A 1 169 ? -4.498 0.178 -2.083 1.00 98.75 169 SER A CA 1
ATOM 1243 C C . SER A 1 169 ? -4.896 1.191 -3.155 1.00 98.75 169 SER A C 1
ATOM 1245 O O . SER A 1 169 ? -5.491 0.828 -4.169 1.00 98.75 169 SER A O 1
ATOM 1247 N N . ALA A 1 170 ? -4.561 2.456 -2.913 1.00 98.62 170 ALA A N 1
ATOM 1248 C CA . ALA A 1 170 ? -4.827 3.583 -3.794 1.00 98.62 170 ALA A CA 1
ATOM 1249 C C . ALA A 1 170 ? -3.601 3.885 -4.673 1.00 98.62 170 ALA A C 1
ATOM 1251 O O . ALA A 1 170 ? -2.521 4.177 -4.160 1.00 98.62 170 ALA A O 1
ATOM 1252 N N . GLY A 1 171 ? -3.770 3.826 -5.994 1.00 98.00 171 GLY A N 1
ATOM 1253 C CA . GLY A 1 171 ? -2.741 4.160 -6.980 1.00 98.00 171 GLY A CA 1
ATOM 1254 C C . GLY A 1 171 ? -2.845 5.613 -7.443 1.00 98.00 171 GLY A C 1
ATOM 1255 O O . GLY A 1 171 ? -3.334 6.492 -6.725 1.00 98.00 171 GLY A O 1
ATOM 1256 N N . HIS A 1 172 ? -2.424 5.909 -8.678 1.00 97.06 172 HIS A N 1
ATOM 1257 C CA . HIS A 1 172 ? -2.624 7.268 -9.203 1.00 97.06 172 HIS A CA 1
ATOM 1258 C C . HIS A 1 172 ? -4.085 7.550 -9.571 1.00 97.06 172 HIS A C 1
ATOM 1260 O O . HIS A 1 172 ? -4.697 8.496 -9.072 1.00 97.06 172 HIS A O 1
ATOM 1266 N N . GLN A 1 173 ? -4.640 6.724 -10.452 1.00 97.50 173 GLN A N 1
ATOM 1267 C CA . GLN A 1 173 ? -5.999 6.873 -10.983 1.00 97.50 173 GLN A CA 1
ATOM 1268 C C . GLN A 1 173 ? -6.796 5.570 -10.905 1.00 97.50 173 GLN A C 1
ATOM 1270 O O . GLN A 1 173 ? -7.788 5.423 -11.605 1.00 97.50 173 GLN A O 1
ATOM 1275 N N . HIS A 1 174 ? -6.356 4.621 -10.083 1.00 98.62 174 HIS A N 1
ATOM 1276 C CA . HIS A 1 174 ? -7.061 3.369 -9.847 1.00 98.62 174 HIS A CA 1
ATOM 1277 C C . HIS A 1 174 ? -6.899 2.937 -8.391 1.00 98.62 174 HIS A C 1
ATOM 1279 O O . HIS A 1 174 ? -5.934 3.325 -7.728 1.00 98.62 174 HIS A O 1
ATOM 1285 N N . THR A 1 175 ? -7.839 2.121 -7.936 1.00 98.88 175 THR A N 1
ATOM 1286 C CA . THR A 1 175 ? -7.867 1.486 -6.621 1.00 98.88 175 THR A CA 1
ATOM 1287 C C . THR A 1 175 ? -7.864 -0.018 -6.813 1.00 98.88 175 THR A C 1
ATOM 1289 O O . THR A 1 175 ? -8.569 -0.533 -7.679 1.00 98.88 175 THR A O 1
ATOM 1292 N N . VAL A 1 176 ? -7.106 -0.734 -5.986 1.00 98.81 176 VAL A N 1
ATOM 1293 C CA . VAL A 1 176 ? -7.070 -2.200 -5.974 1.00 98.81 176 VAL A CA 1
ATOM 1294 C C . VAL A 1 176 ? -7.489 -2.696 -4.599 1.00 98.81 176 VAL A C 1
ATOM 1296 O O . VAL A 1 176 ? -7.025 -2.191 -3.575 1.00 98.81 176 VAL A O 1
ATOM 1299 N N . LEU A 1 177 ? -8.366 -3.697 -4.573 1.00 98.75 177 LEU A N 1
ATOM 1300 C CA . LEU A 1 177 ? -8.912 -4.273 -3.352 1.00 98.75 177 LEU A CA 1
ATOM 1301 C C . LEU A 1 177 ? -8.699 -5.786 -3.324 1.00 98.75 177 LEU A C 1
ATOM 1303 O O . LEU A 1 177 ? -9.029 -6.495 -4.279 1.00 98.75 177 LEU A O 1
ATOM 1307 N N . LEU A 1 178 ? -8.181 -6.291 -2.205 1.00 98.81 178 LEU A N 1
ATOM 1308 C CA . LEU A 1 178 ? -8.076 -7.721 -1.928 1.00 98.81 178 LEU A CA 1
ATOM 1309 C C . LEU A 1 178 ? -9.341 -8.189 -1.218 1.00 98.81 178 LEU A C 1
ATOM 1311 O O . LEU A 1 178 ? -9.779 -7.576 -0.245 1.00 98.81 178 LEU A O 1
ATOM 1315 N N . ARG A 1 179 ? -9.902 -9.300 -1.680 1.00 98.62 179 ARG A N 1
ATOM 1316 C CA . ARG A 1 179 ? -11.084 -9.933 -1.103 1.00 98.62 179 ARG A CA 1
ATOM 1317 C C . ARG A 1 179 ? -10.694 -11.100 -0.196 1.00 98.62 179 ARG A C 1
ATOM 1319 O O . ARG A 1 179 ? -9.688 -11.774 -0.407 1.00 98.62 179 ARG A O 1
ATOM 1326 N N . SER A 1 180 ? -11.559 -11.393 0.767 1.00 98.19 180 SER A N 1
ATOM 1327 C CA . SER A 1 180 ? -11.438 -12.494 1.738 1.00 98.19 180 SER A CA 1
ATOM 1328 C C . SER A 1 180 ? -11.419 -13.898 1.121 1.00 98.19 180 SER A C 1
ATOM 1330 O O . SER A 1 180 ? -10.874 -14.818 1.726 1.00 98.19 180 SER A O 1
ATOM 1332 N N . ASP A 1 181 ? -11.943 -14.074 -0.094 1.00 96.94 181 ASP A N 1
ATOM 1333 C CA . ASP A 1 181 ? -11.819 -15.318 -0.869 1.00 96.94 181 ASP A CA 1
ATOM 1334 C C . ASP A 1 181 ? -10.467 -15.458 -1.588 1.00 96.94 181 ASP A C 1
ATOM 1336 O O . ASP A 1 181 ? -10.232 -16.437 -2.299 1.00 96.94 181 ASP A O 1
ATOM 1340 N N . GLY A 1 182 ? -9.561 -14.494 -1.409 1.00 97.06 182 GLY A N 1
ATOM 1341 C CA . GLY A 1 182 ? -8.237 -14.519 -2.008 1.00 97.06 182 GLY A CA 1
ATOM 1342 C C . GLY A 1 182 ? -8.200 -14.075 -3.471 1.00 97.06 182 GLY A C 1
ATOM 1343 O O . GLY A 1 182 ? -7.188 -14.286 -4.144 1.00 97.06 182 GLY A O 1
ATOM 1344 N N . ARG A 1 183 ? -9.281 -13.478 -3.984 1.00 97.94 183 ARG A N 1
ATOM 1345 C CA . ARG A 1 183 ? -9.308 -12.784 -5.279 1.00 97.94 183 ARG A CA 1
ATOM 1346 C C . ARG A 1 183 ? -9.078 -11.286 -5.082 1.00 97.94 183 ARG A C 1
ATOM 1348 O O . ARG A 1 183 ? -9.158 -10.779 -3.970 1.00 97.94 183 ARG A O 1
ATOM 1355 N N . ALA A 1 184 ? -8.790 -10.572 -6.162 1.00 98.25 184 ALA A N 1
ATOM 1356 C CA . ALA A 1 184 ? -8.645 -9.122 -6.146 1.00 98.25 184 ALA A CA 1
ATOM 1357 C C . ALA A 1 184 ? -9.514 -8.497 -7.236 1.00 98.25 184 ALA A C 1
ATOM 1359 O O . ALA A 1 184 ? -9.835 -9.149 -8.230 1.00 98.25 184 ALA A O 1
ATOM 1360 N N . VAL A 1 185 ? -9.909 -7.249 -7.020 1.00 98.44 185 VAL A N 1
ATOM 1361 C CA . VAL A 1 185 ? -10.641 -6.420 -7.983 1.00 98.44 185 VAL A CA 1
ATOM 1362 C C . VAL A 1 185 ? -9.995 -5.042 -8.036 1.00 98.44 185 VAL A C 1
ATOM 1364 O O . VAL A 1 185 ? -9.322 -4.638 -7.086 1.00 98.44 185 VAL A O 1
ATOM 1367 N N . ALA A 1 186 ? -10.202 -4.328 -9.134 1.00 98.50 186 ALA A N 1
ATOM 1368 C CA . ALA A 1 186 ? -9.740 -2.961 -9.295 1.00 98.50 186 ALA A CA 1
ATOM 1369 C C . ALA A 1 186 ? -10.829 -2.094 -9.936 1.00 98.50 186 ALA A C 1
ATOM 1371 O O . ALA A 1 186 ? -11.673 -2.604 -10.675 1.00 98.50 186 ALA A O 1
ATOM 1372 N N . CYS A 1 187 ? -10.810 -0.801 -9.633 1.00 98.62 187 CYS A N 1
ATOM 1373 C CA . CYS A 1 187 ? -11.656 0.218 -10.252 1.00 98.62 187 CYS A CA 1
ATOM 1374 C C . CYS A 1 187 ? -10.839 1.483 -10.537 1.00 98.62 187 CYS A C 1
ATOM 1376 O O . CYS A 1 187 ? -9.776 1.692 -9.947 1.00 98.62 187 CYS A O 1
ATOM 1378 N N . GLY A 1 188 ? -11.321 2.326 -11.447 1.00 98.56 188 GLY A N 1
ATOM 1379 C CA . GLY A 1 188 ? -10.603 3.505 -11.918 1.00 98.56 188 GLY A CA 1
ATOM 1380 C C . GLY A 1 188 ? -10.167 3.397 -13.378 1.00 98.56 188 GLY A C 1
ATOM 1381 O O . GLY A 1 188 ? -10.765 2.683 -14.177 1.00 98.56 188 GLY A O 1
ATOM 1382 N N . CYS A 1 189 ? -9.092 4.107 -13.714 1.00 98.00 189 CYS A N 1
ATOM 1383 C CA . CYS A 1 189 ? -8.513 4.141 -15.052 1.00 98.00 189 CYS A CA 1
ATOM 1384 C C . CYS A 1 189 ? -8.037 2.749 -15.505 1.00 98.00 189 CYS A C 1
ATOM 1386 O O . CYS A 1 189 ? -7.326 2.052 -14.775 1.00 98.00 189 CYS A O 1
ATOM 1388 N N . THR A 1 190 ? -8.410 2.374 -16.729 1.00 96.62 190 THR A N 1
ATOM 1389 C CA . THR A 1 190 ? -8.109 1.081 -17.369 1.00 96.62 190 THR A CA 1
ATOM 1390 C C . THR A 1 190 ? -7.247 1.221 -18.625 1.00 96.62 190 THR A C 1
ATOM 1392 O O . THR A 1 190 ? -6.967 0.214 -19.267 1.00 96.62 190 THR A O 1
ATOM 1395 N N . ASP A 1 191 ? -6.849 2.442 -18.996 1.00 96.44 191 ASP A N 1
ATOM 1396 C CA . ASP A 1 191 ? -6.259 2.765 -20.308 1.00 96.44 191 ASP A CA 1
ATOM 1397 C C . ASP A 1 191 ? -4.990 1.962 -20.638 1.00 96.44 191 ASP A C 1
ATOM 1399 O O . ASP A 1 191 ? -4.692 1.723 -21.806 1.00 96.44 191 ASP A O 1
ATOM 1403 N N . ASP A 1 192 ? -4.272 1.501 -19.615 1.00 96.06 192 ASP A N 1
ATOM 1404 C CA . ASP A 1 192 ? -3.027 0.746 -19.739 1.00 96.06 192 ASP A CA 1
ATOM 1405 C C . ASP A 1 192 ? -3.134 -0.681 -19.174 1.00 96.06 192 ASP A C 1
ATOM 1407 O O . ASP A 1 192 ? -2.120 -1.359 -19.003 1.00 96.06 192 ASP A O 1
ATOM 1411 N N . GLY A 1 193 ? -4.346 -1.140 -18.843 1.00 96.31 193 GLY A N 1
ATOM 1412 C CA . GLY A 1 193 ? -4.601 -2.458 -18.255 1.00 96.31 193 GLY A CA 1
ATOM 1413 C C . GLY A 1 193 ? -4.226 -2.580 -16.772 1.00 96.31 193 GLY A C 1
ATOM 1414 O O . GLY A 1 193 ? -4.087 -3.682 -16.245 1.00 96.31 193 GLY A O 1
ATOM 1415 N N . GLN A 1 194 ? -4.046 -1.465 -16.054 1.00 97.00 194 GLN A N 1
ATOM 1416 C CA . GLN A 1 194 ? -3.699 -1.458 -14.622 1.00 97.00 194 GLN A CA 1
ATOM 1417 C C . GLN A 1 194 ? -4.804 -2.039 -13.722 1.00 97.00 194 GLN A C 1
ATOM 1419 O O . GLN A 1 194 ? -4.530 -2.409 -12.581 1.00 97.00 194 GLN A O 1
ATOM 1424 N N . CYS A 1 195 ? -6.027 -2.164 -14.246 1.00 98.00 195 CYS A N 1
ATOM 1425 C CA . CYS A 1 195 ? -7.145 -2.844 -13.592 1.00 98.00 195 CYS A CA 1
ATOM 1426 C C . CYS A 1 195 ? -7.352 -4.298 -14.072 1.00 98.00 195 CYS A C 1
ATOM 1428 O O . CYS A 1 195 ? -8.216 -4.991 -13.532 1.00 98.00 195 CYS A O 1
ATOM 1430 N N . ASP A 1 196 ? -6.558 -4.790 -15.033 1.00 97.44 196 ASP A N 1
ATOM 1431 C CA . ASP A 1 196 ? -6.695 -6.136 -15.608 1.00 97.44 196 ASP A CA 1
ATOM 1432 C C . ASP A 1 196 ? -6.048 -7.180 -14.691 1.00 97.44 196 ASP A C 1
ATOM 1434 O O . ASP A 1 196 ? -4.967 -7.710 -14.958 1.00 97.44 196 ASP A O 1
ATOM 1438 N N . ILE A 1 197 ? -6.678 -7.433 -13.544 1.00 97.94 197 ILE A N 1
ATOM 1439 C CA . ILE A 1 197 ? -6.164 -8.360 -12.533 1.00 97.94 197 ILE A CA 1
ATOM 1440 C C . ILE A 1 197 ? -5.982 -9.763 -13.144 1.00 97.94 197 ILE A C 1
ATOM 1442 O O . ILE A 1 197 ? -6.966 -10.359 -13.597 1.00 97.94 197 ILE A O 1
ATOM 1446 N N . PRO A 1 198 ? -4.757 -10.334 -13.133 1.00 96.69 198 PRO A N 1
ATOM 1447 C CA . PRO A 1 198 ? -4.513 -11.639 -13.733 1.00 96.69 198 PRO A CA 1
ATOM 1448 C C . PRO A 1 198 ? -5.372 -12.751 -13.103 1.00 96.69 198 PRO A C 1
ATOM 1450 O O . PRO A 1 198 ? -5.615 -12.757 -11.895 1.00 96.69 198 PRO A O 1
ATOM 1453 N N . PRO A 1 199 ? -5.819 -13.750 -13.878 1.00 94.94 199 PRO A N 1
ATOM 1454 C CA . PRO A 1 199 ? -6.496 -14.900 -13.301 1.00 94.94 199 PRO A CA 1
ATOM 1455 C C . PRO A 1 199 ? -5.518 -15.731 -12.456 1.00 94.94 199 PRO A C 1
ATOM 1457 O O . PRO A 1 199 ? -4.345 -15.894 -12.796 1.00 94.94 199 PRO A O 1
ATOM 1460 N N . LEU A 1 200 ? -6.017 -16.312 -11.363 1.00 95.50 200 LEU A N 1
ATOM 1461 C CA . LEU A 1 200 ? -5.272 -17.300 -10.577 1.00 95.50 200 LEU A CA 1
ATOM 1462 C C . LEU A 1 200 ? -5.688 -18.713 -10.967 1.00 95.50 200 LEU A C 1
ATOM 1464 O O . LEU A 1 200 ? -6.886 -18.975 -11.108 1.00 95.50 200 LEU A O 1
ATOM 1468 N N . GLY A 1 201 ? -4.698 -19.602 -11.059 1.00 91.25 201 GLY A N 1
ATOM 1469 C CA . GLY A 1 201 ? -4.918 -21.044 -11.147 1.00 91.25 201 GLY A CA 1
ATOM 1470 C C . GLY A 1 201 ? -5.445 -21.642 -9.839 1.00 91.25 201 GLY A C 1
ATOM 1471 O O . GLY A 1 201 ? -5.500 -20.977 -8.801 1.00 91.25 201 GLY A O 1
ATOM 1472 N N . ASP A 1 202 ? -5.824 -22.915 -9.898 1.00 91.56 202 ASP A N 1
ATOM 1473 C CA . ASP A 1 202 ? -6.458 -23.618 -8.783 1.00 91.56 202 ASP A CA 1
ATOM 1474 C C . ASP A 1 202 ? -5.569 -23.671 -7.533 1.00 91.56 202 ASP A C 1
ATOM 1476 O O . ASP A 1 202 ? -4.362 -23.907 -7.600 1.00 91.56 202 ASP A O 1
ATOM 1480 N N . GLY A 1 203 ? -6.177 -23.441 -6.366 1.00 93.31 203 GLY A N 1
ATOM 1481 C CA . GLY A 1 203 ? -5.497 -23.487 -5.067 1.00 93.31 203 GLY A CA 1
ATOM 1482 C C . GLY A 1 203 ? -4.564 -22.307 -4.765 1.00 93.31 203 GLY A C 1
ATOM 1483 O O . GLY A 1 203 ? -4.008 -22.246 -3.667 1.00 93.31 203 GLY A O 1
ATOM 1484 N N . VAL A 1 204 ? -4.408 -21.351 -5.685 1.00 97.19 204 VAL A N 1
ATOM 1485 C CA . VAL A 1 204 ? -3.613 -20.135 -5.476 1.00 97.19 204 VAL A CA 1
ATOM 1486 C C . VAL A 1 204 ? -4.531 -18.955 -5.174 1.00 97.19 204 VAL A C 1
ATOM 1488 O O . VAL A 1 204 ? -5.571 -18.779 -5.806 1.00 97.19 204 VAL A O 1
ATOM 1491 N N . ARG A 1 205 ? -4.124 -18.119 -4.215 1.00 98.25 205 ARG A N 1
ATOM 1492 C CA . ARG A 1 205 ? -4.801 -16.866 -3.860 1.00 98.25 205 ARG A CA 1
ATOM 1493 C C . ARG A 1 205 ? -3.841 -15.686 -3.857 1.00 98.25 205 ARG A C 1
ATOM 1495 O O . ARG A 1 205 ? -2.642 -15.871 -3.651 1.00 98.25 205 ARG A O 1
ATOM 1502 N N . TYR A 1 206 ? -4.369 -14.481 -4.010 1.00 98.50 206 TYR A N 1
ATOM 1503 C CA . TYR A 1 206 ? -3.650 -13.266 -3.657 1.00 98.50 206 TYR A CA 1
ATOM 1504 C C . TYR A 1 206 ? -3.585 -13.107 -2.137 1.00 98.50 206 TYR A C 1
ATOM 1506 O O . TYR A 1 206 ? -4.508 -13.481 -1.412 1.00 98.50 206 TYR A O 1
ATOM 1514 N N . THR A 1 207 ? -2.459 -12.593 -1.652 1.00 98.12 207 THR A N 1
ATOM 1515 C CA . THR A 1 207 ? -2.200 -12.330 -0.230 1.00 98.12 207 THR A CA 1
ATOM 1516 C C . THR A 1 207 ? -1.861 -10.873 0.042 1.00 98.12 207 THR A C 1
ATOM 1518 O O . THR A 1 207 ? -2.047 -10.433 1.172 1.00 98.12 207 THR A O 1
ATOM 1521 N N . GLN A 1 208 ? -1.379 -10.135 -0.963 1.00 98.31 208 GLN A N 1
ATOM 1522 C CA . GLN A 1 208 ? -1.196 -8.686 -0.904 1.00 98.31 208 GLN A CA 1
ATOM 1523 C C . GLN A 1 208 ? -1.462 -8.064 -2.277 1.00 98.31 208 GLN A C 1
ATOM 1525 O O . GLN A 1 208 ? -1.120 -8.666 -3.298 1.00 98.31 208 GLN A O 1
ATOM 1530 N N . VAL A 1 209 ? -2.020 -6.856 -2.294 1.00 98.50 209 VAL A N 1
ATOM 1531 C CA . VAL A 1 209 ? -2.239 -6.045 -3.498 1.00 98.50 209 VAL A CA 1
ATOM 1532 C C . VAL A 1 209 ? -1.737 -4.624 -3.286 1.00 98.50 209 VAL A C 1
ATOM 1534 O O . VAL A 1 209 ? -1.947 -4.044 -2.222 1.00 98.50 209 VAL A O 1
ATOM 1537 N N . PHE A 1 210 ? -1.072 -4.073 -4.299 1.00 98.38 210 PHE A N 1
ATOM 1538 C CA . PHE A 1 210 ? -0.569 -2.705 -4.280 1.00 98.38 210 PHE A CA 1
ATOM 1539 C C . PHE A 1 210 ? -0.765 -2.038 -5.638 1.00 98.38 210 PHE A C 1
ATOM 1541 O O . PHE A 1 210 ? -0.347 -2.567 -6.670 1.00 98.38 210 PHE A O 1
ATOM 1548 N N . ALA A 1 211 ? -1.388 -0.868 -5.612 1.00 98.12 211 ALA A N 1
ATOM 1549 C CA . ALA A 1 211 ? -1.609 -0.014 -6.763 1.00 98.12 211 ALA A CA 1
ATOM 1550 C C . ALA A 1 211 ? -0.449 0.983 -6.880 1.00 98.12 211 ALA A C 1
ATOM 1552 O O . ALA A 1 211 ? -0.175 1.746 -5.956 1.00 98.12 211 ALA A O 1
ATOM 1553 N N . GLY A 1 212 ? 0.257 0.960 -8.006 1.00 96.75 212 GLY A N 1
ATOM 1554 C CA . GLY A 1 212 ? 1.298 1.930 -8.327 1.00 96.75 212 GLY A CA 1
ATOM 1555 C C . GLY A 1 212 ? 0.748 3.092 -9.148 1.00 96.75 212 GLY A C 1
ATOM 1556 O O . GLY A 1 212 ? -0.432 3.446 -9.087 1.00 96.75 212 GLY A O 1
ATOM 1557 N N . GLY A 1 213 ? 1.603 3.679 -9.987 1.00 95.38 213 GLY A N 1
ATOM 1558 C CA . GLY A 1 213 ? 1.156 4.739 -10.889 1.00 95.38 213 GLY A CA 1
ATOM 1559 C C . GLY A 1 213 ? 0.205 4.264 -11.973 1.00 95.38 213 GLY A C 1
ATOM 1560 O O . GLY A 1 213 ? -0.967 4.632 -12.003 1.00 95.38 213 GLY A O 1
ATOM 1561 N N . ILE A 1 214 ? 0.735 3.421 -12.849 1.00 95.25 214 ILE A N 1
ATOM 1562 C CA . ILE A 1 214 ? 0.035 2.879 -14.020 1.00 95.25 214 ILE A CA 1
ATOM 1563 C C . ILE A 1 214 ? 0.220 1.351 -14.064 1.00 95.25 214 ILE A C 1
ATOM 1565 O O . ILE A 1 214 ? 0.348 0.739 -15.116 1.00 95.25 214 ILE A O 1
ATOM 1569 N N . HIS A 1 215 ? 0.362 0.724 -12.898 1.00 97.38 215 HIS A N 1
ATOM 1570 C CA . HIS A 1 215 ? 0.500 -0.724 -12.774 1.00 97.38 215 HIS A CA 1
ATOM 1571 C C . HIS A 1 215 ? 0.001 -1.178 -11.407 1.00 97.38 215 HIS A C 1
ATOM 1573 O O . HIS A 1 215 ? 0.064 -0.413 -10.444 1.00 97.38 215 HIS A O 1
ATOM 1579 N N . THR A 1 216 ? -0.434 -2.429 -11.342 1.00 98.31 216 THR A N 1
ATOM 1580 C CA . THR A 1 216 ? -0.823 -3.124 -10.118 1.00 98.31 216 THR A CA 1
ATOM 1581 C C . THR A 1 216 ? 0.137 -4.277 -9.878 1.00 98.31 216 THR A C 1
ATOM 1583 O O . THR A 1 216 ? 0.516 -4.982 -10.813 1.00 98.31 216 THR A O 1
ATOM 1586 N N . VAL A 1 217 ? 0.517 -4.491 -8.621 1.00 98.12 217 VAL A N 1
ATOM 1587 C CA . VAL A 1 217 ? 1.396 -5.581 -8.188 1.00 98.12 217 VAL A CA 1
ATOM 1588 C C . VAL A 1 217 ? 0.653 -6.445 -7.178 1.00 98.12 217 VAL A C 1
ATOM 1590 O O . VAL A 1 217 ? 0.088 -5.938 -6.207 1.00 98.12 217 VAL A O 1
ATOM 1593 N N . LEU A 1 218 ? 0.655 -7.760 -7.395 1.00 98.19 218 LEU A N 1
ATOM 1594 C CA . LEU A 1 218 ? -0.072 -8.718 -6.571 1.00 98.19 218 LEU A CA 1
ATOM 1595 C C . LEU A 1 218 ? 0.843 -9.852 -6.105 1.00 98.19 218 LEU A C 1
ATOM 1597 O O . LEU A 1 218 ? 1.430 -10.574 -6.915 1.00 98.19 218 LEU A O 1
ATOM 1601 N N . LEU A 1 219 ? 0.922 -10.046 -4.789 1.00 98.25 219 LEU A N 1
ATOM 1602 C CA . LEU A 1 219 ? 1.617 -11.175 -4.176 1.00 98.25 219 LEU A CA 1
ATOM 1603 C C . LEU A 1 219 ? 0.678 -12.375 -4.079 1.00 98.25 219 LEU A C 1
ATOM 1605 O O . LEU A 1 219 ? -0.447 -12.261 -3.592 1.00 98.25 219 LEU A O 1
ATOM 1609 N N . ARG A 1 220 ? 1.153 -13.541 -4.512 1.00 97.88 220 ARG A N 1
ATOM 1610 C CA . ARG A 1 220 ? 0.432 -14.814 -4.451 1.00 97.88 220 ARG A CA 1
ATOM 1611 C C . ARG A 1 220 ? 0.808 -15.615 -3.207 1.00 97.88 220 ARG A C 1
ATOM 1613 O O . ARG A 1 220 ? 1.898 -15.485 -2.651 1.00 97.88 220 ARG A O 1
ATOM 1620 N N . SER A 1 221 ? -0.075 -16.525 -2.806 1.00 96.88 221 SER A N 1
ATOM 1621 C CA . SER A 1 221 ? 0.122 -17.438 -1.673 1.00 96.88 221 SER A CA 1
ATOM 1622 C C . SER A 1 221 ? 1.273 -18.427 -1.849 1.00 96.88 221 SER A C 1
ATOM 1624 O O . SER A 1 221 ? 1.777 -18.950 -0.860 1.00 96.88 221 SER A O 1
ATOM 1626 N N . ASP A 1 222 ? 1.694 -18.681 -3.086 1.00 94.81 222 ASP A N 1
ATOM 1627 C CA . ASP A 1 222 ? 2.863 -19.504 -3.416 1.00 94.81 222 ASP A CA 1
ATOM 1628 C C . ASP A 1 222 ? 4.187 -18.719 -3.382 1.00 94.81 222 ASP A C 1
ATOM 1630 O O . ASP A 1 222 ? 5.244 -19.281 -3.669 1.00 94.81 222 ASP A O 1
ATOM 1634 N N . GLY A 1 223 ? 4.147 -17.429 -3.031 1.00 94.56 223 GLY A N 1
ATOM 1635 C CA . GLY A 1 223 ? 5.334 -16.594 -2.919 1.00 94.56 223 GLY A CA 1
ATOM 1636 C C . GLY A 1 223 ? 5.816 -15.956 -4.221 1.00 94.56 223 GLY A C 1
ATOM 1637 O O . GLY A 1 223 ? 6.858 -15.298 -4.201 1.00 94.56 223 GLY A O 1
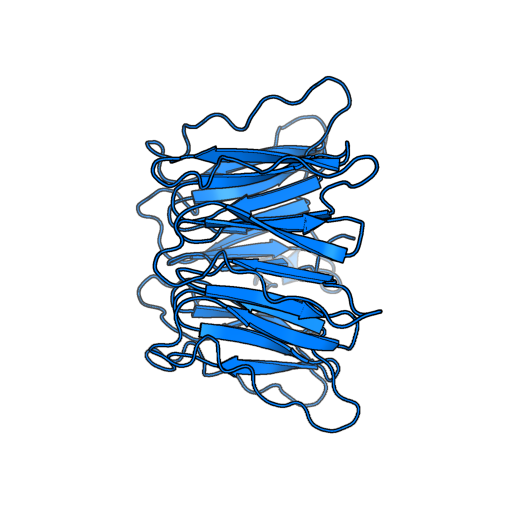ATOM 1638 N N . HIS A 1 224 ? 5.091 -16.129 -5.330 1.00 95.69 224 HIS A N 1
ATOM 1639 C CA . HIS A 1 224 ? 5.353 -15.422 -6.583 1.00 95.69 224 HIS A CA 1
ATOM 1640 C C . HIS A 1 224 ? 4.591 -14.100 -6.639 1.00 95.69 224 HIS A C 1
ATOM 1642 O O . HIS A 1 224 ? 3.581 -13.906 -5.963 1.00 95.69 224 HIS A O 1
ATOM 1648 N N . VAL A 1 225 ? 5.069 -13.192 -7.482 1.00 97.19 225 VAL A N 1
ATOM 1649 C CA . VAL A 1 225 ? 4.435 -11.897 -7.723 1.00 97.19 225 VAL A CA 1
ATOM 1650 C C . VAL A 1 225 ? 4.053 -11.812 -9.188 1.00 97.19 225 VAL A C 1
ATOM 1652 O O . VAL A 1 225 ? 4.811 -12.234 -10.059 1.00 97.19 225 VAL A O 1
ATOM 1655 N N . VAL A 1 226 ? 2.859 -11.293 -9.441 1.00 96.44 226 VAL A N 1
ATOM 1656 C CA . VAL A 1 226 ? 2.378 -10.953 -10.780 1.00 96.44 226 VAL A CA 1
ATOM 1657 C C . VAL A 1 226 ? 2.009 -9.479 -10.809 1.00 96.44 226 VAL A C 1
ATOM 1659 O O . VAL A 1 226 ? 1.736 -8.877 -9.769 1.00 96.44 226 VAL A O 1
ATOM 1662 N N . SER A 1 227 ? 2.004 -8.900 -11.998 1.00 96.50 227 SER A N 1
ATOM 1663 C CA . SER A 1 227 ? 1.662 -7.502 -12.218 1.00 96.50 227 SER A CA 1
ATOM 1664 C C . SER A 1 227 ? 0.812 -7.351 -13.475 1.00 96.50 227 SER A C 1
ATOM 1666 O O . SER A 1 227 ? 0.846 -8.200 -14.368 1.00 96.50 227 SER A O 1
ATOM 1668 N N . CYS A 1 228 ? 0.031 -6.280 -13.525 1.00 96.31 228 CYS A N 1
ATOM 1669 C CA . CYS A 1 228 ? -0.709 -5.842 -14.707 1.00 96.31 228 CYS A CA 1
ATOM 1670 C C . CYS A 1 228 ? -0.607 -4.320 -14.849 1.00 96.31 228 CYS A C 1
ATOM 1672 O O . CYS A 1 228 ? -0.205 -3.628 -13.909 1.00 96.31 228 CYS A O 1
ATOM 1674 N N . GLY A 1 229 ? -0.926 -3.798 -16.030 1.00 95.06 229 GLY A N 1
ATOM 1675 C CA . GLY A 1 229 ? -0.724 -2.395 -16.379 1.00 95.06 229 GLY A CA 1
ATOM 1676 C C . GLY A 1 229 ? 0.463 -2.152 -17.308 1.00 95.06 229 GLY A C 1
ATOM 1677 O O . GLY A 1 229 ? 1.040 -3.076 -17.888 1.00 95.06 229 GLY A O 1
ATOM 1678 N N . MET A 1 230 ? 0.863 -0.886 -17.406 1.00 91.44 230 MET A N 1
ATOM 1679 C CA . MET A 1 230 ? 1.933 -0.434 -18.285 1.00 91.44 230 MET A CA 1
ATOM 1680 C C . MET A 1 230 ? 3.269 -1.102 -17.930 1.00 91.44 230 MET A C 1
ATOM 1682 O O . MET A 1 230 ? 3.864 -0.823 -16.890 1.00 91.44 230 MET A O 1
ATOM 1686 N N . SER A 1 231 ? 3.801 -1.911 -18.846 1.00 82.56 231 SER A N 1
ATOM 1687 C CA . SER A 1 231 ? 5.104 -2.578 -18.698 1.00 82.56 231 SER A CA 1
ATOM 1688 C C . SER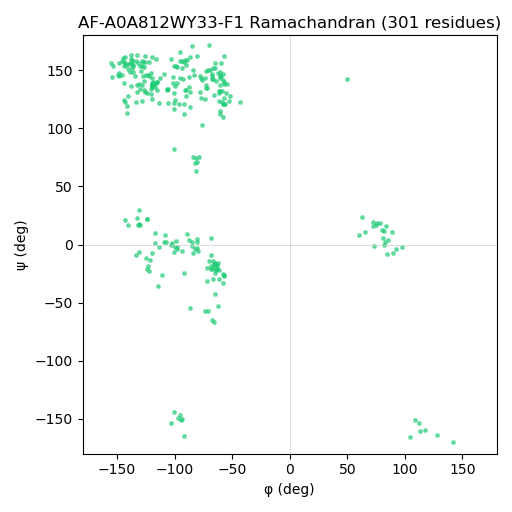 A 1 231 ? 6.301 -1.708 -19.099 1.00 82.56 231 SER A C 1
ATOM 1690 O O . SER A 1 231 ? 7.449 -2.086 -18.859 1.00 82.56 231 SER A O 1
ATOM 1692 N N . THR A 1 232 ? 6.076 -0.519 -19.673 1.00 81.69 232 THR A N 1
ATOM 1693 C CA . THR A 1 232 ? 7.175 0.383 -20.051 1.00 81.69 232 THR A CA 1
ATOM 1694 C C . THR A 1 232 ? 8.042 0.737 -18.840 1.00 81.69 232 THR A C 1
ATOM 1696 O O . THR A 1 232 ? 7.562 0.857 -17.704 1.00 81.69 232 THR A O 1
ATOM 1699 N N . LEU A 1 233 ? 9.341 0.924 -19.095 1.00 78.50 233 LEU A N 1
ATOM 1700 C CA . LEU A 1 233 ? 10.379 1.122 -18.076 1.00 78.50 233 LEU A CA 1
ATOM 1701 C C . LEU A 1 233 ? 10.614 -0.100 -17.170 1.00 78.50 233 LEU A C 1
ATOM 1703 O O . LEU A 1 233 ? 11.310 0.037 -16.174 1.00 78.50 233 LEU A O 1
ATOM 1707 N N . GLY A 1 234 ? 10.060 -1.273 -17.501 1.00 85.31 234 GLY A N 1
ATOM 1708 C CA . GLY A 1 234 ? 10.299 -2.534 -16.795 1.00 85.31 234 GLY A CA 1
ATOM 1709 C C . GLY A 1 234 ? 9.647 -2.629 -15.415 1.00 85.31 234 GLY A C 1
ATOM 1710 O O . GLY A 1 234 ? 10.055 -3.434 -14.584 1.00 85.31 234 GLY A O 1
ATOM 1711 N N . ARG A 1 235 ? 8.635 -1.796 -15.124 1.00 86.12 235 ARG A N 1
ATOM 1712 C CA . ARG A 1 235 ? 7.963 -1.765 -13.805 1.00 86.12 235 ARG A CA 1
ATOM 1713 C C . ARG A 1 235 ? 7.139 -3.024 -13.504 1.00 86.12 235 ARG A C 1
ATOM 1715 O O . ARG A 1 235 ? 6.849 -3.298 -12.341 1.00 86.12 235 ARG A O 1
ATOM 1722 N N . CYS A 1 236 ? 6.802 -3.782 -14.547 1.00 90.44 236 CYS A N 1
ATOM 1723 C CA . CYS A 1 236 ? 6.146 -5.085 -14.465 1.00 90.44 236 CYS A CA 1
ATOM 1724 C C . CYS A 1 236 ? 7.132 -6.262 -14.608 1.00 90.44 236 CYS A C 1
ATOM 1726 O O . CYS A 1 236 ? 6.705 -7.407 -14.479 1.00 90.44 236 CYS A O 1
ATOM 1728 N N . ASP A 1 237 ? 8.430 -6.006 -14.822 1.00 92.62 237 ASP A N 1
ATOM 1729 C CA . ASP A 1 237 ? 9.453 -7.037 -15.039 1.00 92.62 237 ASP A CA 1
ATOM 1730 C C . ASP A 1 237 ? 9.930 -7.601 -13.694 1.00 92.62 237 ASP A C 1
ATOM 1732 O O . ASP A 1 237 ? 11.045 -7.343 -13.232 1.00 92.62 237 ASP A O 1
ATOM 1736 N N . ILE A 1 238 ? 9.046 -8.351 -13.032 1.00 94.56 238 ILE A N 1
ATOM 1737 C CA . ILE A 1 238 ? 9.314 -8.959 -11.727 1.00 94.56 238 ILE A CA 1
ATOM 1738 C C . ILE A 1 238 ? 10.569 -9.847 -11.825 1.00 94.56 238 ILE A C 1
ATOM 1740 O O . ILE A 1 238 ? 10.573 -10.804 -12.606 1.00 94.56 238 ILE A O 1
ATOM 1744 N N . PRO A 1 239 ? 11.630 -9.577 -11.036 1.00 93.31 239 PRO A N 1
ATOM 1745 C CA . PRO A 1 239 ? 12.851 -10.366 -11.083 1.00 93.31 239 PRO A CA 1
ATOM 1746 C C . PRO A 1 239 ? 12.587 -11.852 -10.789 1.00 93.31 239 PRO A C 1
ATOM 1748 O O . PRO A 1 239 ? 11.787 -12.182 -9.912 1.00 93.31 239 PRO A O 1
ATOM 1751 N N . PRO A 1 240 ? 13.268 -12.783 -11.475 1.00 91.00 240 PRO A N 1
ATOM 1752 C CA . PRO A 1 240 ? 13.120 -14.199 -11.178 1.00 91.00 240 PRO A CA 1
ATOM 1753 C C . PRO A 1 240 ? 13.680 -14.529 -9.787 1.00 91.00 240 PRO A C 1
ATOM 1755 O O . PRO A 1 240 ? 14.720 -14.015 -9.369 1.00 91.00 240 PRO A O 1
ATOM 1758 N N . LEU A 1 241 ? 13.006 -15.434 -9.077 1.00 90.62 241 LEU A N 1
ATOM 1759 C CA . LEU A 1 241 ? 13.466 -15.951 -7.790 1.00 90.62 241 LEU A CA 1
ATOM 1760 C C . LEU A 1 241 ? 14.382 -17.165 -7.983 1.00 90.62 241 LEU A C 1
ATOM 1762 O O . LEU A 1 241 ? 14.059 -18.099 -8.717 1.00 90.62 241 LEU A O 1
ATOM 1766 N N . SER A 1 242 ? 15.499 -17.197 -7.253 1.00 89.88 242 SER A N 1
ATOM 1767 C CA . SER A 1 242 ? 16.295 -18.419 -7.102 1.00 89.88 242 SER A CA 1
ATOM 1768 C C . SER A 1 242 ? 15.497 -19.497 -6.359 1.00 89.88 242 SER A C 1
ATOM 1770 O O . SER A 1 242 ? 14.645 -19.198 -5.518 1.00 89.88 242 SER A O 1
ATOM 1772 N N . ARG A 1 243 ? 15.802 -20.772 -6.629 1.00 89.50 243 ARG A N 1
ATOM 1773 C CA . ARG A 1 243 ? 15.098 -21.920 -6.037 1.00 89.50 243 ARG A CA 1
ATOM 1774 C C . ARG A 1 243 ? 15.035 -21.827 -4.504 1.00 89.50 243 ARG A C 1
ATOM 1776 O O . ARG A 1 243 ? 16.062 -21.698 -3.847 1.00 89.50 243 ARG A O 1
ATOM 1783 N N . GLY A 1 244 ? 13.828 -21.957 -3.951 1.00 89.38 244 GLY A N 1
ATOM 1784 C CA . GLY A 1 244 ? 13.571 -21.958 -2.504 1.00 89.38 244 GLY A CA 1
ATOM 1785 C C . GLY A 1 244 ? 13.310 -20.579 -1.888 1.00 89.38 244 GLY A C 1
ATOM 1786 O O . GLY A 1 244 ? 12.921 -20.510 -0.722 1.00 89.38 244 GLY A O 1
ATOM 1787 N N . LEU A 1 245 ? 13.472 -19.496 -2.651 1.00 94.12 245 LEU A N 1
ATOM 1788 C CA . LEU A 1 245 ? 13.086 -18.156 -2.218 1.00 94.12 245 LEU A CA 1
ATOM 1789 C C . LEU A 1 245 ? 11.647 -17.837 -2.606 1.00 94.12 245 LEU A C 1
ATOM 1791 O O . LEU A 1 245 ? 11.111 -18.367 -3.576 1.00 94.12 245 LEU A O 1
ATOM 1795 N N . ARG A 1 246 ? 11.045 -16.934 -1.836 1.00 96.00 246 ARG A N 1
ATOM 1796 C CA . ARG A 1 246 ? 9.730 -16.352 -2.105 1.00 96.00 246 ARG A CA 1
ATOM 1797 C C . ARG A 1 246 ? 9.735 -14.864 -1.810 1.00 96.00 246 ARG A C 1
ATOM 1799 O O . ARG A 1 246 ? 10.514 -14.410 -0.971 1.00 96.00 246 ARG A O 1
ATOM 1806 N N . TYR A 1 247 ? 8.824 -14.131 -2.430 1.00 96.50 247 TYR A N 1
ATOM 1807 C CA . TYR A 1 247 ? 8.491 -12.783 -1.998 1.00 96.50 247 TYR A CA 1
ATOM 1808 C C . TYR A 1 247 ? 7.585 -12.819 -0.762 1.00 96.50 247 TYR A C 1
ATOM 1810 O O . TYR A 1 247 ? 6.749 -13.711 -0.607 1.00 96.50 247 TYR A O 1
ATOM 1818 N N . THR A 1 248 ? 7.793 -11.876 0.153 1.00 95.81 248 THR A N 1
ATOM 1819 C CA . THR A 1 248 ? 7.067 -11.769 1.432 1.00 95.81 248 THR A CA 1
ATOM 1820 C C . THR A 1 248 ? 6.389 -10.418 1.623 1.00 95.81 248 THR A C 1
ATOM 1822 O O . THR A 1 248 ? 5.441 -10.324 2.400 1.00 95.81 248 THR A O 1
ATOM 1825 N N . GLN A 1 249 ? 6.840 -9.385 0.916 1.00 95.75 249 GLN A N 1
ATOM 1826 C CA . GLN A 1 249 ? 6.203 -8.073 0.865 1.00 95.75 249 GLN A CA 1
ATOM 1827 C C . GLN A 1 249 ? 6.452 -7.460 -0.509 1.00 95.75 249 GLN A C 1
ATOM 1829 O O . GLN A 1 249 ? 7.504 -7.693 -1.112 1.00 95.75 249 GLN A O 1
ATOM 1834 N N . VAL A 1 250 ? 5.497 -6.676 -0.990 1.00 96.81 250 VAL A N 1
ATOM 1835 C CA . VAL A 1 250 ? 5.628 -5.907 -2.229 1.00 96.81 250 VAL A CA 1
ATOM 1836 C C . VAL A 1 250 ? 5.218 -4.460 -1.971 1.00 96.81 250 VAL A C 1
ATOM 1838 O O . VAL A 1 250 ? 4.441 -4.191 -1.063 1.00 96.81 250 VAL A O 1
ATOM 1841 N N . ALA A 1 251 ? 5.754 -3.530 -2.751 1.00 97.19 251 ALA A N 1
ATOM 1842 C CA . ALA A 1 251 ? 5.327 -2.139 -2.777 1.00 97.19 251 ALA A CA 1
ATOM 1843 C C . ALA A 1 251 ? 5.430 -1.614 -4.212 1.00 97.19 251 ALA A C 1
ATOM 1845 O O . ALA A 1 251 ? 6.405 -1.902 -4.909 1.00 97.19 251 ALA A O 1
ATOM 1846 N N . ALA A 1 252 ? 4.439 -0.838 -4.642 1.00 96.81 252 ALA A N 1
ATOM 1847 C CA . ALA A 1 252 ? 4.389 -0.246 -5.973 1.00 96.81 252 ALA A CA 1
ATOM 1848 C C . ALA A 1 252 ? 4.510 1.277 -5.859 1.00 96.81 252 ALA A C 1
ATOM 1850 O O . ALA A 1 252 ? 3.718 1.917 -5.175 1.00 96.81 252 ALA A O 1
ATOM 1851 N N . GLY A 1 253 ? 5.522 1.849 -6.507 1.00 96.00 253 GLY A N 1
ATOM 1852 C CA . GLY A 1 253 ? 5.698 3.292 -6.636 1.00 96.00 253 GLY A CA 1
ATOM 1853 C C . GLY A 1 253 ? 5.051 3.826 -7.916 1.00 96.00 253 GLY A C 1
ATOM 1854 O O . GLY A 1 253 ? 4.300 3.133 -8.604 1.00 96.00 253 GLY A O 1
ATOM 1855 N N . ALA A 1 254 ? 5.393 5.052 -8.318 1.00 95.12 254 ALA A N 1
ATOM 1856 C CA . ALA A 1 254 ? 4.833 5.622 -9.552 1.00 95.12 254 ALA A CA 1
ATOM 1857 C C . ALA A 1 254 ? 5.271 4.852 -10.816 1.00 95.12 254 ALA A C 1
ATOM 1859 O O . ALA A 1 254 ? 4.468 4.586 -11.714 1.00 95.12 254 ALA A O 1
ATOM 1860 N N . ALA A 1 255 ? 6.552 4.479 -10.881 1.00 95.00 255 ALA A N 1
ATOM 1861 C CA . ALA A 1 255 ? 7.161 3.835 -12.050 1.00 95.00 255 ALA A CA 1
ATOM 1862 C C . ALA A 1 255 ? 8.154 2.710 -11.703 1.00 95.00 255 ALA A C 1
ATOM 1864 O O . ALA A 1 255 ? 8.977 2.345 -12.541 1.00 95.00 255 ALA A O 1
ATOM 1865 N N . HIS A 1 256 ? 8.115 2.190 -10.475 1.00 96.75 256 HIS A N 1
ATOM 1866 C CA . HIS A 1 256 ? 8.964 1.085 -10.034 1.00 96.75 256 HIS A CA 1
ATOM 1867 C C . HIS A 1 256 ? 8.246 0.224 -8.994 1.00 96.75 256 HIS A C 1
ATOM 1869 O O . HIS A 1 256 ? 7.349 0.709 -8.304 1.00 96.75 256 HIS A O 1
ATOM 1875 N N . THR A 1 257 ? 8.676 -1.026 -8.876 1.00 97.31 257 THR A N 1
ATOM 1876 C CA . THR A 1 257 ? 8.173 -2.017 -7.924 1.00 97.31 257 THR A CA 1
ATOM 1877 C C . THR A 1 257 ? 9.313 -2.457 -7.021 1.00 97.31 257 THR A C 1
ATOM 1879 O O . THR A 1 257 ? 10.409 -2.746 -7.505 1.00 97.31 257 THR A O 1
ATOM 1882 N N . VAL A 1 258 ? 9.052 -2.552 -5.719 1.00 97.25 258 VAL A N 1
ATOM 1883 C CA . VAL A 1 258 ? 10.003 -3.021 -4.706 1.00 97.25 258 VAL A CA 1
ATOM 1884 C C . VAL A 1 258 ? 9.468 -4.291 -4.062 1.00 97.25 258 VAL A C 1
ATOM 1886 O O . VAL A 1 258 ? 8.289 -4.393 -3.728 1.00 97.25 258 VAL A O 1
ATOM 1889 N N . LEU A 1 259 ? 10.339 -5.280 -3.899 1.00 96.50 259 LEU A N 1
ATOM 1890 C CA . LEU A 1 259 ? 9.979 -6.639 -3.523 1.00 96.50 259 LEU A CA 1
ATOM 1891 C C . LEU A 1 259 ? 10.907 -7.115 -2.407 1.00 96.50 259 LEU A C 1
ATOM 1893 O O . LEU A 1 259 ? 12.125 -7.163 -2.583 1.00 96.50 259 LEU A O 1
ATOM 1897 N N . LEU A 1 260 ? 10.337 -7.503 -1.270 1.00 95.75 260 LEU A N 1
ATOM 1898 C CA . LEU A 1 260 ? 11.071 -8.112 -0.166 1.00 95.75 260 LEU A CA 1
ATOM 1899 C C . LEU A 1 260 ? 11.085 -9.630 -0.329 1.00 95.75 260 LEU A C 1
ATOM 1901 O O . LEU A 1 260 ? 10.035 -10.259 -0.473 1.00 95.75 260 LEU A O 1
ATOM 1905 N N . ARG A 1 261 ? 12.272 -10.226 -0.278 1.00 94.81 261 ARG A N 1
ATOM 1906 C CA . ARG A 1 261 ? 12.472 -11.673 -0.346 1.00 94.81 261 ARG A CA 1
ATOM 1907 C C . ARG A 1 261 ? 12.480 -12.301 1.045 1.00 94.81 261 ARG A C 1
ATOM 1909 O O . ARG A 1 261 ? 12.767 -11.663 2.057 1.00 94.81 261 ARG A O 1
ATOM 1916 N N . SER A 1 262 ? 12.221 -13.604 1.096 1.00 92.69 262 SER A N 1
ATOM 1917 C CA . SER A 1 262 ? 12.195 -14.398 2.329 1.00 92.69 262 SER A CA 1
ATOM 1918 C C . SER A 1 262 ? 13.536 -14.522 3.053 1.00 92.69 262 SER A C 1
ATOM 1920 O O . SER A 1 262 ? 13.551 -14.914 4.216 1.00 92.69 262 SER A O 1
ATOM 1922 N N . ASP A 1 263 ? 14.647 -14.219 2.386 1.00 89.94 263 ASP A N 1
ATOM 1923 C CA . ASP A 1 263 ? 15.980 -14.136 2.991 1.00 89.94 263 ASP A CA 1
ATOM 1924 C C . ASP A 1 263 ? 16.275 -12.764 3.622 1.00 89.94 263 ASP A C 1
ATOM 1926 O O . ASP A 1 263 ? 17.320 -12.588 4.242 1.00 89.94 263 ASP A O 1
ATOM 1930 N N . GLY A 1 264 ? 15.334 -11.818 3.530 1.00 88.75 264 GLY A N 1
ATOM 1931 C CA . GLY A 1 264 ? 15.427 -10.496 4.140 1.00 88.75 264 GLY A CA 1
ATOM 1932 C C . GLY A 1 264 ? 16.028 -9.421 3.239 1.00 88.75 264 GLY A C 1
ATOM 1933 O O . GLY A 1 264 ? 16.038 -8.263 3.657 1.00 88.75 264 GLY A O 1
ATOM 1934 N N . GLU A 1 265 ? 16.482 -9.777 2.034 1.00 91.56 265 GLU A N 1
ATOM 1935 C CA . GLU A 1 265 ? 16.972 -8.837 1.022 1.00 91.56 265 GLU A CA 1
ATOM 1936 C C . GLU A 1 265 ? 15.811 -8.258 0.202 1.00 91.56 265 GLU A C 1
ATOM 1938 O O . GLU A 1 265 ? 14.792 -8.917 -0.023 1.00 91.56 265 GLU A O 1
ATOM 1943 N N . ALA A 1 266 ? 15.968 -7.027 -0.279 1.00 94.06 266 ALA A N 1
ATOM 1944 C CA . ALA A 1 266 ? 14.993 -6.379 -1.147 1.00 94.06 266 ALA A CA 1
ATOM 1945 C C . ALA A 1 266 ? 15.569 -6.173 -2.552 1.00 94.06 266 ALA A C 1
ATOM 1947 O O . ALA A 1 266 ? 16.752 -5.892 -2.722 1.00 94.06 266 ALA A O 1
ATOM 1948 N N . VAL A 1 267 ? 14.718 -6.320 -3.562 1.00 95.31 267 VAL A N 1
ATOM 1949 C CA . VAL A 1 267 ? 15.046 -6.064 -4.969 1.00 95.31 267 VAL A CA 1
ATOM 1950 C C . VAL A 1 267 ? 14.008 -5.127 -5.567 1.00 95.31 267 VAL A C 1
ATOM 1952 O O . VAL A 1 267 ? 12.888 -5.036 -5.064 1.00 95.31 267 VAL A O 1
ATOM 1955 N N . ALA A 1 268 ? 14.368 -4.437 -6.642 1.00 96.31 268 ALA A N 1
ATOM 1956 C CA . ALA A 1 268 ? 13.462 -3.545 -7.347 1.00 96.31 268 ALA A CA 1
ATOM 1957 C C . ALA A 1 268 ? 13.564 -3.726 -8.862 1.00 96.31 268 ALA A C 1
ATOM 1959 O O . ALA A 1 268 ? 14.601 -4.141 -9.381 1.00 96.31 268 ALA A O 1
ATOM 1960 N N . CYS A 1 269 ? 12.476 -3.406 -9.551 1.00 95.62 269 CYS A N 1
ATOM 1961 C CA . CYS A 1 269 ? 12.384 -3.345 -11.008 1.00 95.62 269 CYS A CA 1
ATOM 1962 C C . CYS A 1 269 ? 11.604 -2.091 -11.417 1.00 95.62 269 CYS A C 1
ATOM 1964 O O . CYS A 1 269 ? 10.833 -1.547 -10.624 1.00 95.62 269 CYS A O 1
ATOM 1966 N N . GLY A 1 270 ? 11.811 -1.611 -12.641 1.00 95.94 270 GLY A N 1
ATOM 1967 C CA . GLY A 1 270 ? 11.211 -0.371 -13.125 1.00 95.94 270 GLY A CA 1
ATOM 1968 C C . GLY A 1 270 ? 12.213 0.751 -13.382 1.00 95.94 270 GLY A C 1
ATOM 1969 O O . GLY A 1 270 ? 13.419 0.535 -13.524 1.00 95.94 270 GLY A O 1
ATOM 1970 N N . SER A 1 271 ? 11.698 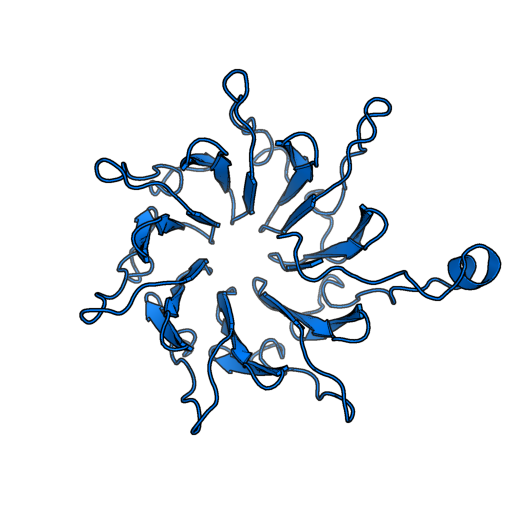1.980 -13.427 1.00 95.50 271 SER A N 1
ATOM 1971 C CA . SER A 1 271 ? 12.511 3.177 -13.633 1.00 95.50 271 SER A CA 1
ATOM 1972 C C . SER A 1 271 ? 13.572 3.322 -12.544 1.00 95.50 271 SER A C 1
ATOM 1974 O O . SER A 1 271 ? 13.269 3.257 -11.352 1.00 95.50 271 SER A O 1
ATOM 1976 N N . ASN A 1 272 ? 14.811 3.586 -12.962 1.00 96.12 272 ASN A N 1
ATOM 1977 C CA . ASN A 1 272 ? 15.930 3.856 -12.061 1.00 96.12 272 ASN A CA 1
ATOM 1978 C C . ASN A 1 272 ? 16.615 5.205 -12.334 1.00 96.12 272 ASN A C 1
ATOM 1980 O O . ASN A 1 272 ? 17.773 5.397 -11.973 1.00 96.12 272 ASN A O 1
ATOM 1984 N N . THR A 1 273 ? 15.925 6.150 -12.981 1.00 95.94 273 THR A N 1
ATOM 1985 C CA . THR A 1 273 ? 16.496 7.455 -13.370 1.00 95.94 273 THR A CA 1
ATOM 1986 C C . THR A 1 273 ? 17.064 8.247 -12.188 1.00 95.94 273 THR A C 1
ATOM 1988 O O . THR A 1 273 ? 17.994 9.028 -12.367 1.00 95.94 273 THR A O 1
ATOM 1991 N N . PHE A 1 274 ? 16.541 8.034 -10.979 1.00 95.19 274 PHE A N 1
ATOM 1992 C CA . PHE A 1 274 ? 16.986 8.707 -9.760 1.00 95.19 274 PHE A CA 1
ATOM 1993 C C . PHE A 1 274 ? 17.740 7.782 -8.794 1.00 95.19 274 PHE A C 1
ATOM 1995 O O . PHE A 1 274 ? 18.115 8.220 -7.710 1.00 95.19 274 PHE A O 1
ATOM 2002 N N . GLY A 1 275 ? 17.959 6.511 -9.149 1.00 96.00 275 GLY A N 1
ATOM 2003 C CA . GLY A 1 275 ? 18.538 5.511 -8.247 1.00 96.00 275 GLY A CA 1
ATOM 2004 C C . GLY A 1 275 ? 17.529 4.849 -7.298 1.00 96.00 275 GLY A C 1
ATOM 2005 O O . GLY A 1 275 ? 17.934 4.242 -6.311 1.00 96.00 275 GLY A O 1
ATOM 2006 N N . GLN A 1 276 ? 16.221 4.961 -7.554 1.00 95.19 276 GLN A N 1
ATOM 2007 C CA . GLN A 1 276 ? 15.167 4.398 -6.697 1.00 95.19 276 GLN A CA 1
ATOM 2008 C C . GLN A 1 276 ? 15.130 2.861 -6.665 1.00 95.19 276 GLN A C 1
ATOM 2010 O O . GLN A 1 276 ? 14.620 2.284 -5.708 1.00 95.19 276 GLN A O 1
ATOM 2015 N N . CYS A 1 277 ? 15.707 2.197 -7.670 1.00 95.75 277 CYS A N 1
ATOM 2016 C CA . CYS A 1 277 ? 15.891 0.746 -7.691 1.00 95.75 277 CYS A CA 1
ATOM 2017 C C . CYS A 1 277 ? 17.264 0.310 -7.148 1.00 95.75 277 CYS A C 1
ATOM 2019 O O . CYS A 1 277 ? 17.514 -0.886 -7.002 1.00 95.75 277 CYS A O 1
ATOM 2021 N N . SER A 1 278 ? 18.158 1.253 -6.830 1.00 94.81 278 SER A N 1
ATOM 2022 C CA . SER A 1 278 ? 19.509 0.985 -6.319 1.00 94.81 278 SER A CA 1
ATOM 2023 C C . SER A 1 278 ? 19.487 0.698 -4.814 1.00 94.81 278 SER A C 1
ATOM 2025 O O . SER A 1 278 ? 20.035 1.451 -4.009 1.00 94.81 278 SER A O 1
ATOM 2027 N N . ILE A 1 279 ? 18.810 -0.383 -4.428 1.00 92.75 279 ILE A N 1
ATOM 2028 C CA . ILE A 1 279 ? 18.662 -0.802 -3.032 1.00 92.75 279 ILE A CA 1
ATOM 2029 C C . ILE A 1 279 ? 19.994 -1.386 -2.532 1.00 92.75 279 ILE A C 1
ATOM 2031 O O . ILE A 1 279 ? 20.523 -2.306 -3.161 1.00 92.75 279 ILE A O 1
ATOM 2035 N N . PRO A 1 280 ? 20.561 -0.878 -1.422 1.00 87.31 280 PRO A N 1
ATOM 2036 C CA . PRO A 1 280 ? 21.777 -1.444 -0.861 1.00 87.31 280 PRO A CA 1
ATOM 2037 C C . PRO A 1 280 ? 21.496 -2.819 -0.236 1.00 87.31 280 PRO A C 1
ATOM 2039 O O . PRO A 1 280 ? 20.397 -3.044 0.275 1.00 87.31 280 PRO A O 1
ATOM 2042 N N . PRO A 1 281 ? 22.485 -3.727 -0.218 1.00 81.00 281 PRO A N 1
ATOM 2043 C CA . PRO A 1 281 ? 22.353 -4.979 0.515 1.00 81.00 281 PRO A CA 1
ATOM 2044 C C . PRO A 1 281 ? 22.136 -4.698 2.005 1.00 81.00 281 PRO A C 1
ATOM 2046 O O . PRO A 1 281 ? 22.680 -3.734 2.553 1.00 81.00 281 PRO A O 1
ATOM 2049 N N . VAL A 1 282 ? 21.387 -5.571 2.683 1.00 74.56 282 VAL A N 1
ATOM 2050 C CA . VAL A 1 282 ? 21.108 -5.422 4.126 1.00 74.56 282 VAL A CA 1
ATOM 2051 C C . VAL A 1 282 ? 22.398 -5.374 4.951 1.00 74.56 282 VAL A C 1
ATOM 2053 O O . VAL A 1 282 ? 22.457 -4.703 5.983 1.00 74.56 282 VAL A O 1
ATOM 2056 N N . LYS A 1 283 ? 23.428 -6.095 4.501 1.00 66.75 283 LYS A N 1
ATOM 2057 C CA . LYS A 1 283 ? 24.722 -6.217 5.174 1.00 66.75 283 LYS A CA 1
ATOM 2058 C C . LYS A 1 283 ? 25.744 -5.294 4.520 1.00 66.75 283 LYS A C 1
ATOM 2060 O O . LYS A 1 283 ? 26.117 -5.502 3.366 1.00 66.75 283 LYS A O 1
ATOM 2065 N N . SER A 1 284 ? 26.248 -4.322 5.275 1.00 60.09 284 SER A N 1
ATOM 2066 C CA . SER A 1 284 ? 27.449 -3.582 4.890 1.00 60.09 284 SER A CA 1
ATOM 2067 C C . SER A 1 284 ? 28.714 -4.379 5.232 1.00 60.09 284 SER A C 1
ATOM 2069 O O . SER A 1 284 ? 28.698 -5.296 6.056 1.00 60.09 284 SER A O 1
ATOM 2071 N N . TRP A 1 285 ? 29.844 -4.010 4.627 1.00 49.09 285 TRP A N 1
ATOM 2072 C CA . TRP A 1 285 ? 31.149 -4.596 4.957 1.00 49.09 285 TRP A CA 1
ATOM 2073 C C . TRP A 1 285 ? 31.543 -4.349 6.429 1.00 49.09 285 TRP A C 1
ATOM 2075 O O . TRP A 1 285 ? 32.187 -5.188 7.048 1.00 49.09 285 TRP A O 1
ATOM 2085 N N . CYS A 1 286 ? 31.085 -3.241 7.024 1.00 47.09 286 CYS A N 1
ATOM 2086 C CA . CYS A 1 286 ? 31.296 -2.928 8.439 1.00 47.09 286 CYS A CA 1
ATOM 2087 C C . CYS A 1 286 ? 30.460 -3.814 9.381 1.00 47.09 286 CYS A C 1
ATOM 2089 O O . CYS A 1 286 ? 30.927 -4.145 10.470 1.00 47.09 286 CYS A O 1
ATOM 2091 N N . ASP A 1 287 ? 29.265 -4.250 8.964 1.00 52.69 287 ASP A N 1
ATOM 2092 C CA . ASP A 1 287 ? 28.394 -5.113 9.782 1.00 52.69 287 ASP A CA 1
ATOM 2093 C C . ASP A 1 287 ? 29.008 -6.503 10.006 1.00 52.69 287 ASP A C 1
ATOM 2095 O O . ASP A 1 287 ? 28.809 -7.106 11.063 1.00 52.69 287 ASP A O 1
ATOM 2099 N N . TRP A 1 288 ? 29.816 -6.975 9.050 1.00 51.50 288 TRP A N 1
ATOM 2100 C CA . TRP A 1 288 ? 30.591 -8.215 9.158 1.00 51.50 288 TRP A CA 1
ATOM 2101 C C . TRP A 1 288 ? 31.674 -8.178 10.242 1.00 51.50 288 TRP A C 1
ATOM 2103 O O . TRP A 1 288 ? 32.060 -9.235 10.735 1.00 51.50 288 TRP A O 1
ATOM 2113 N N . LEU A 1 289 ? 32.161 -6.991 10.615 1.00 47.75 289 LEU A N 1
ATOM 2114 C CA . LEU A 1 289 ? 33.256 -6.832 11.576 1.00 47.75 289 LEU A CA 1
ATOM 2115 C C . LEU A 1 289 ? 32.771 -6.676 13.025 1.00 47.75 289 LEU A C 1
ATOM 2117 O O . LEU A 1 289 ? 33.518 -7.007 13.942 1.00 47.75 289 LEU A O 1
ATOM 2121 N N . TRP A 1 290 ? 31.538 -6.199 13.245 1.00 46.81 290 TRP A N 1
ATOM 2122 C CA . TRP A 1 290 ? 31.110 -5.725 14.572 1.00 46.81 290 TRP A CA 1
ATOM 2123 C C . TRP A 1 290 ? 29.769 -6.270 15.079 1.00 46.81 290 TRP A C 1
ATOM 2125 O O . TRP A 1 290 ? 29.426 -6.042 16.238 1.00 46.81 290 TRP A O 1
ATOM 2135 N N . THR A 1 291 ? 29.006 -7.012 14.268 1.00 47.69 291 THR A N 1
ATOM 2136 C CA . THR A 1 291 ? 27.709 -7.576 14.686 1.00 47.69 291 THR A CA 1
ATOM 2137 C C . THR A 1 291 ? 27.665 -9.089 14.496 1.00 47.69 291 THR A C 1
ATOM 2139 O O . THR A 1 291 ? 28.246 -9.621 13.555 1.00 47.69 291 THR A O 1
ATOM 2142 N N . SER A 1 292 ? 26.963 -9.812 15.382 1.00 46.03 292 SER A N 1
ATOM 2143 C CA . SER A 1 292 ? 26.645 -11.227 15.139 1.00 46.03 292 SER A CA 1
ATOM 2144 C C . SER A 1 292 ? 25.795 -11.330 13.856 1.00 46.03 292 SER A C 1
ATOM 2146 O O . SER A 1 292 ? 24.647 -10.876 13.875 1.00 46.03 292 SER A O 1
ATOM 2148 N N . PRO A 1 293 ? 26.296 -11.919 12.751 1.00 46.12 293 PRO A N 1
ATOM 2149 C CA . PRO A 1 293 ? 25.745 -11.735 11.395 1.00 46.12 293 PRO A CA 1
ATOM 2150 C C . PRO A 1 293 ? 24.358 -12.343 11.110 1.00 46.12 293 PRO A C 1
ATOM 2152 O O . PRO A 1 293 ? 23.916 -12.365 9.958 1.00 46.12 293 PRO A O 1
ATOM 2155 N N . SER A 1 294 ? 23.675 -12.899 12.113 1.00 49.75 294 SER A N 1
ATOM 2156 C CA . SER A 1 294 ? 22.553 -13.827 11.929 1.00 49.75 294 SER A CA 1
ATOM 2157 C C . SER A 1 294 ? 21.150 -13.213 12.049 1.00 49.75 294 SER A C 1
ATOM 2159 O O . SER A 1 294 ? 20.177 -13.959 11.959 1.00 49.75 294 SER A O 1
ATOM 2161 N N . ARG A 1 295 ? 20.996 -11.888 12.242 1.00 59.66 295 ARG A N 1
ATOM 2162 C CA . ARG A 1 295 ? 19.666 -11.283 12.514 1.00 59.66 295 ARG A CA 1
ATOM 2163 C C . ARG A 1 295 ? 19.263 -10.020 11.740 1.00 59.66 295 ARG A C 1
ATOM 2165 O O . ARG A 1 295 ? 18.099 -9.641 11.847 1.00 59.66 295 ARG A O 1
ATOM 2172 N N . LEU A 1 296 ? 20.147 -9.378 10.971 1.00 66.44 296 LEU A N 1
ATOM 2173 C CA . LEU A 1 296 ? 19.777 -8.174 10.211 1.00 66.44 296 LEU A CA 1
ATOM 2174 C C . LEU A 1 296 ? 18.983 -8.538 8.952 1.00 66.44 296 LEU A C 1
ATOM 2176 O O . LEU A 1 296 ? 19.435 -9.349 8.147 1.00 66.44 296 LEU A O 1
ATOM 2180 N N . ARG A 1 297 ? 17.799 -7.938 8.802 1.00 74.44 297 ARG A N 1
ATOM 2181 C CA . ARG A 1 297 ? 16.888 -8.109 7.659 1.00 74.44 297 ARG A CA 1
ATOM 2182 C C . ARG A 1 297 ? 15.982 -6.894 7.510 1.00 74.44 297 ARG A C 1
ATOM 2184 O O . ARG A 1 297 ? 15.684 -6.225 8.501 1.00 74.44 297 ARG A O 1
ATOM 2191 N N . TYR A 1 298 ? 15.455 -6.648 6.317 1.00 77.88 298 TYR A N 1
ATOM 2192 C CA . TYR A 1 298 ? 14.262 -5.812 6.197 1.00 77.88 298 TYR A CA 1
ATOM 2193 C C . TYR A 1 298 ? 13.041 -6.584 6.733 1.00 77.88 298 TYR A C 1
ATOM 2195 O O . TYR A 1 298 ? 12.877 -7.773 6.465 1.00 77.88 298 TYR A O 1
ATOM 2203 N N . ILE A 1 299 ? 12.197 -5.934 7.543 1.00 78.94 299 ILE A N 1
ATOM 2204 C CA . ILE A 1 299 ? 11.044 -6.595 8.198 1.00 78.94 299 ILE A CA 1
ATOM 2205 C C . ILE A 1 299 ? 9.810 -6.693 7.286 1.00 78.94 299 ILE A C 1
ATOM 2207 O O . ILE A 1 299 ? 9.563 -5.785 6.514 1.00 78.94 299 ILE A O 1
ATOM 2211 N N . SER A 1 300 ? 8.998 -7.740 7.367 1.00 65.12 300 SER A N 1
ATOM 2212 C CA . SER A 1 300 ? 7.728 -7.831 6.624 1.00 65.12 300 SER A CA 1
ATOM 2213 C C . SER A 1 300 ? 6.565 -7.493 7.565 1.00 65.12 300 SER A C 1
ATOM 2215 O O . SER A 1 300 ? 6.009 -8.415 8.150 1.00 65.12 300 SER A O 1
ATOM 2217 N N . ASP A 1 301 ? 6.296 -6.197 7.756 1.00 55.06 301 ASP A N 1
ATOM 2218 C CA . ASP A 1 301 ? 5.327 -5.590 8.691 1.00 55.06 301 ASP A CA 1
ATOM 2219 C C . ASP A 1 301 ? 5.364 -6.060 10.160 1.00 55.06 301 ASP A C 1
ATOM 2221 O O . ASP A 1 301 ? 5.602 -7.217 10.509 1.00 55.06 301 ASP A O 1
ATOM 2225 N N . VAL A 1 302 ? 5.144 -5.110 11.065 1.00 39.69 302 VAL A N 1
ATOM 2226 C CA . VAL A 1 302 ? 4.904 -5.396 12.482 1.00 39.69 302 VAL A CA 1
ATOM 2227 C C . VAL A 1 302 ? 3.390 -5.503 12.615 1.00 39.69 302 VAL A C 1
ATOM 2229 O O . VAL A 1 302 ? 2.697 -4.524 12.360 1.00 39.69 302 VAL A O 1
ATOM 2232 N N . LYS A 1 303 ? 2.887 -6.708 12.897 1.00 31.95 303 LYS A N 1
ATOM 2233 C CA . LYS A 1 303 ? 1.485 -6.892 13.292 1.00 31.95 303 LYS A CA 1
ATOM 2234 C C . LYS A 1 303 ? 1.163 -6.077 14.537 1.00 31.95 303 LYS A C 1
ATOM 2236 O O . LYS A 1 303 ? 2.051 -6.016 15.418 1.00 31.95 303 LYS A O 1
#

Nearest PDB structures (foldseek):
  6xzn-assembly1_A  TM=8.612E-01  e=9.984E-18  Arabidopsis thaliana
  5t94-assembly1_A  TM=8.531E-01  e=3.982E-15  Saccharomyces cerevisiae S288C
  4jhn-assembly4_D  TM=8.321E-01  e=1.553E-14  Homo sapiens
  4jhn-assembly2_B  TM=8.264E-01  e=1.931E-14  Homo sapiens
  8bqs-assembly1_Dl  TM=7.408E-01  e=2.955E-10  Tetrahymena thermophila SB210